Protein AF-A0A2V8HZN6-F1 (afdb_monomer_lite)

Foldseek 3Di:
DDDDDDDDDDDPPDPPPDPDPPDPDDDDDDDDPLDDAADWADWDADPVQRWIWTDGQFWIWIANNVPSYTPDILGGQHCWHDKEDDVVLQWMWIFRQPQQWIFIAGNVPSHTPDIHRDGHQFAEWYAPPLVQWIWTWGLAPPWTWIWTARNNPRDTPDIATDPANGWHYWDDPSPQWIWIQHPVQQWTWIAGNVVRDTPDIGHDDDPPDDDDDDDPDDPPPDDPPDDDDDDDDDDDDDDDDDDDDDD

Sequence (247 aa):
MSRHVFAAVVILAAALAAPAVSQAQSFKVEKFDIKGDGGTDYVTVEPATGRVFVSRGDHMMVVEGATGKVLGDIPNTPGVHGAGIVTKAGHGFTTNGGDMTVTMFDLKTLAVIKRIMVGPGLDGIMYDEPDDKVILTNHSRPIGTLTALDPKTGDIVATVELEDTAPEGAAADGKGHIFVNNEGKNTIQVIDVKTWKATASWPLVEEAGLHPERGRGQRDGCASGLGRQVLGGGDGDDVPGSEDDHG

Radius of gyration: 25.65 Å; chains: 1; bounding box: 86×56×98 Å

pLDDT: mean 82.0, std 24.76, range [26.5, 98.88]

Structure (mmCIF, N/CA/C/O backbone):
data_AF-A0A2V8HZN6-F1
#
_entry.id   AF-A0A2V8HZN6-F1
#
loop_
_atom_site.group_PDB
_atom_site.id
_atom_site.type_symbol
_atom_site.label_atom_id
_atom_site.label_alt_id
_atom_site.label_comp_id
_atom_site.label_asym_id
_atom_site.label_entity_id
_atom_site.label_seq_id
_atom_site.pdbx_PDB_ins_code
_atom_site.Cartn_x
_atom_site.Cartn_y
_atom_site.Cartn_z
_atom_site.occupancy
_atom_site.B_iso_or_equiv
_atom_site.auth_seq_id
_atom_site.auth_comp_id
_atom_site.auth_asym_id
_atom_site.auth_atom_id
_atom_site.pdbx_PDB_model_num
ATOM 1 N N . MET A 1 1 ? -57.606 38.629 -53.857 1.00 47.22 1 MET A N 1
ATOM 2 C CA . MET A 1 1 ? -56.434 39.522 -53.978 1.00 47.22 1 MET A CA 1
ATOM 3 C C . MET A 1 1 ? -56.602 40.693 -53.018 1.00 47.22 1 MET A C 1
ATOM 5 O O . MET A 1 1 ? -57.346 41.600 -53.344 1.00 47.22 1 MET A O 1
ATOM 9 N N . SER A 1 2 ? -55.985 40.656 -51.837 1.00 38.69 2 SER A N 1
ATOM 10 C CA . SER A 1 2 ? -55.352 41.817 -51.190 1.00 38.69 2 SER A CA 1
ATOM 11 C C . SER A 1 2 ? -54.709 41.358 -49.881 1.00 38.69 2 SER A C 1
ATOM 13 O O . SER A 1 2 ? -55.253 40.518 -49.170 1.00 38.69 2 SER A O 1
ATOM 15 N N . ARG A 1 3 ? -53.502 41.860 -49.645 1.00 52.75 3 ARG A N 1
ATOM 16 C CA . ARG A 1 3 ? -52.566 41.527 -48.566 1.00 52.75 3 ARG A CA 1
ATOM 17 C C . ARG A 1 3 ? -53.008 42.187 -47.266 1.00 52.75 3 ARG A C 1
ATOM 19 O O . ARG A 1 3 ? -53.334 43.361 -47.330 1.00 52.75 3 ARG A O 1
ATOM 26 N N . HIS A 1 4 ? -52.799 41.541 -46.119 1.00 41.97 4 HIS A N 1
ATOM 27 C CA . HIS A 1 4 ? -52.305 42.245 -44.932 1.00 41.97 4 HIS A CA 1
ATOM 28 C C . HIS A 1 4 ? -51.298 41.382 -44.168 1.00 41.97 4 HIS A C 1
ATOM 30 O O . HIS A 1 4 ? -51.527 40.217 -43.863 1.00 41.97 4 HIS A O 1
ATOM 36 N N . VAL A 1 5 ? -50.146 42.005 -43.946 1.00 48.88 5 VAL A N 1
ATOM 37 C CA . VAL A 1 5 ? -48.993 41.553 -43.174 1.00 48.88 5 VAL A CA 1
ATOM 38 C C . VAL A 1 5 ? -49.312 41.758 -41.695 1.00 48.88 5 VAL A C 1
ATOM 40 O O . VAL A 1 5 ? -49.733 42.852 -41.332 1.00 48.88 5 VAL A O 1
ATOM 43 N N . PHE A 1 6 ? -49.046 40.766 -40.847 1.00 47.03 6 PHE A N 1
ATOM 44 C CA . PHE A 1 6 ? -48.790 41.001 -39.426 1.00 47.03 6 PHE A CA 1
ATOM 45 C C . PHE A 1 6 ? -47.523 40.250 -39.024 1.00 47.03 6 PHE A C 1
ATOM 47 O O . PHE A 1 6 ? -47.459 39.024 -39.055 1.00 47.03 6 PHE A O 1
ATOM 54 N N . ALA A 1 7 ? -46.494 41.034 -38.715 1.00 47.41 7 ALA A N 1
ATOM 55 C CA . ALA A 1 7 ? -45.241 40.582 -38.148 1.00 47.41 7 ALA A CA 1
ATOM 56 C C . ALA A 1 7 ? -45.471 40.179 -36.685 1.00 47.41 7 ALA A C 1
ATOM 58 O O . ALA A 1 7 ? -45.945 40.988 -35.889 1.00 47.41 7 ALA A O 1
ATOM 59 N N . ALA A 1 8 ? -45.126 38.943 -36.331 1.00 47.56 8 ALA A N 1
ATOM 60 C CA . ALA A 1 8 ? -45.020 38.521 -34.942 1.00 47.56 8 ALA A CA 1
ATOM 61 C C . ALA A 1 8 ? -43.576 38.754 -34.481 1.00 47.56 8 ALA A C 1
ATOM 63 O O . ALA A 1 8 ? -42.650 38.073 -34.920 1.00 47.56 8 ALA A O 1
ATOM 64 N N . VAL A 1 9 ? -43.383 39.759 -33.630 1.00 47.53 9 VAL A N 1
ATOM 65 C CA . VAL A 1 9 ? -42.120 40.012 -32.933 1.00 47.53 9 VAL A CA 1
ATOM 66 C C . VAL A 1 9 ? -41.977 38.948 -31.845 1.00 47.53 9 VAL A C 1
ATOM 68 O O . VAL A 1 9 ? -42.732 38.943 -30.876 1.00 47.53 9 VAL A O 1
ATOM 71 N N . VAL A 1 10 ? -41.023 38.034 -32.008 1.00 51.38 10 VAL A N 1
ATOM 72 C CA . VAL A 1 10 ? -40.614 37.104 -30.950 1.00 51.38 10 VAL A CA 1
ATOM 73 C C . VAL A 1 10 ? -39.661 37.857 -30.025 1.00 51.38 10 VAL A C 1
ATOM 75 O O . VAL A 1 10 ? -38.514 38.115 -30.384 1.00 51.38 10 VAL A O 1
ATOM 78 N N . ILE A 1 11 ? -40.136 38.245 -28.840 1.00 51.62 11 ILE A N 1
ATOM 79 C CA . ILE A 1 11 ? -39.273 38.761 -27.772 1.00 51.62 11 ILE A CA 1
ATOM 80 C C . ILE A 1 11 ? -38.598 37.553 -27.119 1.00 51.62 11 ILE A C 1
ATOM 82 O O . ILE A 1 11 ? -39.211 36.832 -26.334 1.00 51.62 11 ILE A O 1
ATOM 86 N N . LEU A 1 12 ? -37.336 37.312 -27.471 1.00 50.38 12 LEU A N 1
ATOM 87 C CA . LEU A 1 12 ? -36.492 36.331 -26.799 1.00 50.38 12 LEU A CA 1
ATOM 88 C C . LEU A 1 12 ? -36.013 36.937 -25.472 1.00 50.38 12 LEU A C 1
ATOM 90 O O . LEU A 1 12 ? -35.091 37.751 -25.448 1.00 50.38 12 LEU A O 1
ATOM 94 N N . ALA A 1 13 ? -36.657 36.569 -24.365 1.00 54.06 13 ALA A N 1
ATOM 95 C CA . ALA A 1 13 ? -36.160 36.891 -23.033 1.00 54.06 13 ALA A CA 1
ATOM 96 C C . ALA A 1 13 ? -34.907 36.045 -22.753 1.00 54.06 13 ALA A C 1
ATOM 98 O O . ALA A 1 13 ? -35.001 34.864 -22.421 1.00 54.06 13 ALA A O 1
ATOM 99 N N . ALA A 1 14 ? -33.725 36.639 -22.914 1.00 58.34 14 ALA A N 1
ATOM 100 C CA . ALA A 1 14 ? -32.480 36.046 -22.448 1.00 58.34 14 ALA A CA 1
ATOM 101 C C . ALA A 1 14 ? -32.469 36.084 -20.911 1.00 58.34 14 ALA A C 1
ATOM 103 O O . ALA A 1 14 ? -32.193 37.119 -20.305 1.00 58.34 14 ALA A O 1
ATOM 104 N N . ALA A 1 15 ? -32.803 34.962 -20.273 1.00 58.78 15 ALA A N 1
ATOM 105 C CA . ALA A 1 15 ? -32.574 34.785 -18.848 1.00 58.78 15 ALA A CA 1
ATOM 106 C C . ALA A 1 15 ? -31.056 34.726 -18.610 1.00 58.78 15 ALA A C 1
ATOM 108 O O . ALA A 1 15 ? -30.414 33.704 -18.846 1.00 58.78 15 ALA A O 1
ATOM 109 N N . LEU A 1 16 ? -30.478 35.847 -18.177 1.00 57.69 16 LEU A N 1
ATOM 110 C CA . LEU A 1 16 ? -29.136 35.901 -17.607 1.00 57.69 16 LEU A CA 1
ATOM 111 C C . LEU A 1 16 ? -29.147 35.080 -16.313 1.00 57.69 16 LEU A C 1
ATOM 113 O O . LEU A 1 16 ? -29.504 35.582 -15.249 1.00 57.69 16 LEU A O 1
ATOM 117 N N . ALA A 1 17 ? -28.787 33.801 -16.403 1.00 60.78 17 ALA A N 1
ATOM 118 C CA . ALA A 1 17 ? -28.416 33.030 -15.229 1.00 60.78 17 ALA A CA 1
ATOM 119 C C . ALA A 1 17 ? -27.120 33.640 -14.680 1.00 60.78 17 ALA A C 1
ATOM 121 O O . ALA A 1 17 ? -26.042 33.435 -15.237 1.00 60.78 17 ALA A O 1
ATOM 122 N N . ALA A 1 18 ? -27.229 34.454 -13.628 1.00 62.50 18 ALA A N 1
ATOM 123 C CA . ALA A 1 18 ? -26.058 34.898 -12.889 1.00 62.50 18 ALA A CA 1
ATOM 124 C C . ALA A 1 18 ? -25.319 33.651 -12.368 1.00 62.50 18 ALA A C 1
ATOM 126 O O . ALA A 1 18 ? -25.982 32.735 -11.868 1.00 62.50 18 ALA A O 1
ATOM 127 N N . PRO A 1 19 ? -23.982 33.574 -12.487 1.00 59.59 19 PRO A N 1
ATOM 128 C CA . PRO A 1 19 ? -23.241 32.452 -11.937 1.00 59.59 19 PRO A CA 1
ATOM 129 C C . PRO A 1 19 ? -23.512 32.393 -10.434 1.00 59.59 19 PRO A C 1
ATOM 131 O O . PRO A 1 19 ? -23.267 33.359 -9.709 1.00 59.59 19 PRO A O 1
ATOM 134 N N . ALA A 1 20 ? -24.061 31.270 -9.969 1.00 61.84 20 ALA A N 1
ATOM 135 C CA . ALA A 1 20 ? -24.168 31.004 -8.548 1.00 61.84 20 ALA A CA 1
ATOM 136 C C . ALA A 1 20 ? -22.742 30.958 -7.994 1.00 61.84 20 ALA A C 1
ATOM 138 O O . ALA A 1 20 ? -21.975 30.044 -8.299 1.00 61.84 20 ALA A O 1
ATOM 139 N N . VAL A 1 21 ? -22.365 31.980 -7.228 1.00 62.38 21 VAL A N 1
ATOM 140 C CA . VAL A 1 21 ? -21.109 31.980 -6.483 1.00 62.38 21 VAL A CA 1
ATOM 141 C C . VAL A 1 21 ? -21.220 30.842 -5.476 1.00 62.38 21 VAL A C 1
ATOM 143 O O . VAL A 1 21 ? -21.964 30.942 -4.500 1.00 62.38 21 VAL A O 1
ATOM 146 N N . SER A 1 22 ? -20.533 29.732 -5.748 1.00 64.44 22 SER A N 1
ATOM 147 C CA . SER A 1 22 ? -20.416 28.640 -4.789 1.00 64.44 22 SER A CA 1
ATOM 148 C C . SER A 1 22 ? -19.764 29.207 -3.532 1.00 64.44 22 SER A C 1
ATOM 150 O O . SER A 1 22 ? -18.624 29.667 -3.574 1.00 64.44 22 SER A O 1
ATOM 152 N N . GLN A 1 23 ? -20.498 29.214 -2.422 1.00 67.94 23 GLN A N 1
ATOM 153 C CA . GLN A 1 23 ? -19.933 29.523 -1.112 1.00 67.94 23 GLN A CA 1
ATOM 154 C C . GLN A 1 23 ? -18.810 28.517 -0.824 1.00 67.94 23 GLN A C 1
ATOM 156 O O . GLN A 1 23 ? -18.939 27.331 -1.143 1.00 67.94 23 GLN A O 1
ATOM 161 N N . ALA A 1 24 ? -17.705 28.988 -0.244 1.00 72.94 24 ALA A N 1
ATOM 162 C CA . ALA A 1 24 ? -16.650 28.100 0.225 1.00 72.94 24 ALA A CA 1
ATOM 163 C C . ALA A 1 24 ? -17.241 27.118 1.248 1.00 72.94 24 ALA A C 1
ATOM 165 O O . ALA A 1 24 ? -17.979 27.529 2.145 1.00 72.94 24 ALA A O 1
ATOM 166 N N . GLN A 1 25 ? -16.936 25.825 1.113 1.00 77.88 25 GLN A N 1
ATOM 167 C CA . GLN A 1 25 ? -17.301 24.853 2.141 1.00 77.88 25 GLN A CA 1
ATOM 168 C C . GLN A 1 25 ? -16.595 25.241 3.444 1.00 77.88 25 GLN A C 1
ATOM 170 O O . GLN A 1 25 ? -15.369 25.327 3.488 1.00 77.88 25 GLN A O 1
ATOM 175 N N . SER A 1 26 ? -17.366 25.495 4.500 1.00 82.31 26 SER A N 1
ATOM 176 C CA . SER A 1 26 ? -16.820 25.626 5.844 1.00 82.31 26 SER A CA 1
ATOM 177 C C . SER A 1 26 ? -16.575 24.228 6.412 1.00 82.31 26 SER A C 1
ATOM 179 O O . SER A 1 26 ? -17.458 23.372 6.402 1.00 82.31 26 SER A O 1
ATOM 181 N N . PHE A 1 27 ? -15.360 23.985 6.900 1.00 84.00 27 PHE A N 1
ATOM 182 C CA . PHE A 1 27 ? -15.002 22.740 7.575 1.00 84.00 27 PHE A CA 1
ATOM 183 C C . PHE A 1 27 ? -14.834 23.009 9.068 1.00 84.00 27 PHE A C 1
ATOM 185 O O . PHE A 1 27 ? -14.220 24.002 9.462 1.00 84.00 27 PHE A O 1
ATOM 192 N N . LYS A 1 28 ? -15.373 22.118 9.904 1.00 86.06 28 LYS A N 1
ATOM 193 C CA . LYS A 1 28 ? -15.065 22.090 11.334 1.00 86.06 28 LYS A CA 1
ATOM 194 C C . LYS A 1 28 ? -13.835 21.209 11.526 1.00 86.06 28 LYS A C 1
ATOM 196 O O . LYS A 1 28 ? -13.824 20.075 11.057 1.00 86.06 28 LYS A O 1
ATOM 201 N N . VAL A 1 29 ? -12.818 21.737 12.199 1.00 89.31 29 VAL A N 1
ATOM 202 C CA . VAL A 1 29 ? -11.621 20.979 12.572 1.00 89.31 29 VAL A CA 1
ATOM 203 C C . VAL A 1 29 ? -11.738 20.599 14.039 1.00 89.31 29 VAL A C 1
ATOM 205 O O . VAL A 1 29 ? -11.966 21.462 14.888 1.00 89.31 29 VAL A O 1
ATOM 208 N N . GLU A 1 30 ? -11.576 19.315 14.328 1.00 90.69 30 GLU A N 1
ATOM 209 C CA . GLU A 1 30 ? -11.477 18.784 15.685 1.00 90.69 30 GLU A CA 1
ATOM 210 C C . GLU A 1 30 ? -10.101 18.144 15.871 1.00 90.69 30 GLU A C 1
ATOM 212 O O . GLU A 1 30 ? -9.479 17.692 14.910 1.00 90.69 30 GLU A O 1
ATOM 217 N N . LYS A 1 31 ? -9.600 18.165 17.108 1.00 92.94 31 LYS A N 1
ATOM 218 C CA . LYS A 1 31 ? -8.323 17.558 17.483 1.00 92.94 31 LYS A CA 1
ATOM 219 C C . LYS A 1 31 ? -8.588 16.520 18.556 1.00 92.94 31 LYS A C 1
ATOM 221 O O . LYS A 1 31 ? -9.249 16.824 19.548 1.00 92.94 31 LYS A O 1
ATOM 226 N N . PHE A 1 32 ? -8.032 15.334 18.362 1.00 92.44 32 PHE A N 1
ATOM 227 C CA . PHE A 1 32 ? -8.131 14.236 19.309 1.00 92.44 32 PHE A CA 1
ATOM 228 C C . PHE A 1 32 ? -6.734 13.815 19.740 1.00 92.44 32 PHE A C 1
ATOM 230 O O . PHE A 1 32 ? -5.831 13.702 18.916 1.00 92.44 32 PHE A O 1
ATOM 237 N N . ASP A 1 33 ? -6.579 13.569 21.034 1.00 92.69 33 ASP A N 1
ATOM 238 C CA . ASP A 1 33 ? -5.418 12.877 21.572 1.00 92.69 33 ASP A CA 1
ATOM 239 C C . ASP A 1 33 ? -5.784 11.395 21.687 1.00 92.69 33 ASP A C 1
ATOM 241 O O . ASP A 1 33 ? -6.444 10.977 22.640 1.00 92.69 33 ASP A O 1
ATOM 245 N N . ILE A 1 34 ? -5.431 10.626 20.654 1.00 91.88 34 ILE A N 1
ATOM 246 C CA . ILE A 1 34 ? -5.816 9.214 20.513 1.00 91.88 34 ILE A CA 1
ATOM 247 C C . ILE A 1 34 ? -5.036 8.278 21.451 1.00 91.88 34 ILE A C 1
ATOM 249 O O . ILE A 1 34 ? -5.414 7.115 21.582 1.00 91.88 34 ILE A O 1
ATOM 253 N N . LYS A 1 35 ? -4.001 8.787 22.148 1.00 92.56 35 LYS A N 1
ATOM 254 C CA . LYS A 1 35 ? -3.113 8.023 23.049 1.00 92.56 35 LYS A CA 1
ATOM 255 C C . LYS A 1 35 ? -2.476 6.802 22.362 1.00 92.56 35 LYS A C 1
ATOM 257 O O . LYS A 1 35 ? -2.492 6.697 21.140 1.00 92.56 35 LYS A O 1
ATOM 262 N N . GLY A 1 36 ? -1.860 5.913 23.140 1.00 88.75 36 GLY A N 1
ATOM 263 C CA . GLY A 1 36 ? -1.183 4.697 22.671 1.00 88.75 36 GLY A CA 1
ATOM 264 C C . GLY A 1 36 ? 0.326 4.862 22.510 1.00 88.75 36 GLY A C 1
ATOM 265 O O . GLY A 1 36 ? 0.828 5.988 22.507 1.00 88.75 36 GLY A O 1
ATOM 266 N N . ASP A 1 37 ? 1.016 3.735 22.348 1.00 90.06 37 ASP A N 1
ATOM 267 C CA . ASP A 1 37 ? 2.473 3.649 22.218 1.00 90.06 37 ASP A CA 1
ATOM 268 C C . ASP A 1 37 ? 2.917 3.560 20.747 1.00 90.06 37 ASP A C 1
ATOM 270 O O . ASP A 1 37 ? 2.117 3.289 19.851 1.00 90.06 37 ASP A O 1
ATOM 274 N N . GLY A 1 38 ? 4.202 3.809 20.487 1.00 90.31 38 GLY A N 1
ATOM 275 C CA . GLY A 1 38 ? 4.793 3.738 19.146 1.00 90.31 38 GLY A CA 1
ATOM 276 C C . GLY A 1 38 ? 4.586 5.002 18.304 1.00 90.31 38 GLY A C 1
ATOM 277 O O . GLY A 1 38 ? 3.589 5.713 18.462 1.00 90.31 38 GLY A O 1
ATOM 278 N N . GLY A 1 39 ? 5.555 5.275 17.425 1.00 92.00 39 GLY A N 1
ATOM 279 C CA . GLY A 1 39 ? 5.524 6.393 16.478 1.00 92.00 39 GLY A CA 1
ATOM 280 C C . GLY A 1 39 ? 4.543 6.166 15.329 1.00 92.00 39 GLY A C 1
ATOM 281 O O . GLY A 1 39 ? 4.152 5.031 15.056 1.00 92.00 39 GLY A O 1
ATOM 282 N N . THR A 1 40 ? 4.152 7.255 14.673 1.00 93.31 40 THR A N 1
ATOM 283 C CA . THR A 1 40 ? 3.208 7.255 13.551 1.00 93.31 40 THR A CA 1
ATOM 284 C C . THR A 1 40 ? 3.911 7.526 12.235 1.00 93.31 40 THR A C 1
ATOM 286 O O . THR A 1 40 ? 4.812 8.359 12.199 1.00 93.31 40 THR A O 1
ATOM 289 N N . ASP A 1 41 ? 3.427 6.897 11.169 1.00 94.56 41 ASP A N 1
ATOM 290 C CA . ASP A 1 41 ? 3.818 7.209 9.797 1.00 94.56 41 ASP A CA 1
ATOM 291 C C . ASP A 1 41 ? 2.570 7.558 8.965 1.00 94.56 41 ASP A C 1
ATOM 293 O O . ASP A 1 41 ? 2.068 8.683 9.047 1.00 94.56 41 ASP A O 1
ATOM 297 N N . TYR A 1 42 ? 1.974 6.603 8.239 1.00 94.56 42 TYR A N 1
ATOM 298 C CA . TYR A 1 42 ? 0.783 6.886 7.437 1.00 94.56 42 TYR A CA 1
ATOM 299 C C . TYR A 1 42 ? -0.518 6.808 8.243 1.00 94.56 42 TYR A C 1
ATOM 301 O O . TYR A 1 42 ? -0.694 6.023 9.180 1.00 94.56 42 TYR A O 1
ATOM 309 N N . VAL A 1 43 ? -1.502 7.576 7.766 1.00 95.69 43 VAL A N 1
ATOM 310 C CA . VAL A 1 43 ? -2.903 7.492 8.185 1.00 95.69 43 VAL A CA 1
ATOM 311 C C . VAL A 1 43 ? -3.803 7.221 6.986 1.00 95.69 43 VAL A C 1
ATOM 313 O O . VAL A 1 43 ? -3.699 7.864 5.941 1.00 95.69 43 VAL A O 1
ATOM 316 N N . THR A 1 44 ? -4.720 6.269 7.129 1.00 96.81 44 THR A N 1
ATOM 317 C CA . THR A 1 44 ? -5.660 5.893 6.065 1.00 96.81 44 THR A CA 1
ATOM 318 C C . THR A 1 44 ? -7.087 5.920 6.578 1.00 96.81 44 THR A C 1
ATOM 320 O O . THR A 1 44 ? -7.401 5.334 7.608 1.00 96.81 44 THR A O 1
ATOM 323 N N . VAL A 1 45 ? -7.980 6.586 5.850 1.00 96.38 45 VAL A N 1
ATOM 324 C CA . VAL A 1 45 ? -9.409 6.620 6.176 1.00 96.38 45 VAL A CA 1
ATOM 325 C C . VAL A 1 45 ? -10.125 5.542 5.373 1.00 96.38 45 VAL A C 1
ATOM 327 O O . VAL A 1 45 ? -9.979 5.492 4.157 1.00 96.38 45 VAL A O 1
ATOM 330 N N . GLU A 1 46 ? -10.942 4.717 6.026 1.00 95.38 46 GLU A N 1
ATOM 331 C CA . GLU A 1 46 ? -11.920 3.859 5.357 1.00 95.38 46 GLU A CA 1
ATOM 332 C C . GLU A 1 46 ? -13.174 4.689 5.038 1.00 95.38 46 GLU A C 1
ATOM 334 O O . GLU A 1 46 ? -13.952 5.001 5.950 1.00 95.38 46 GLU A O 1
ATOM 339 N N . PRO A 1 47 ? -13.437 5.030 3.762 1.00 87.31 47 PRO A N 1
ATOM 340 C CA . PRO A 1 47 ? -14.514 5.960 3.424 1.00 87.31 47 PRO A CA 1
ATOM 341 C C . PRO A 1 47 ? -15.905 5.441 3.804 1.00 87.31 47 PRO A C 1
ATOM 343 O O . PRO A 1 47 ? -16.797 6.228 4.108 1.00 87.31 47 PRO A O 1
ATOM 346 N N . ALA A 1 48 ? -16.090 4.117 3.806 1.00 88.62 48 ALA A N 1
ATOM 347 C CA . ALA A 1 48 ? -17.377 3.480 4.071 1.00 88.62 48 ALA A CA 1
ATOM 348 C C . ALA A 1 48 ? -17.852 3.621 5.527 1.00 88.62 48 ALA A C 1
ATOM 350 O O . ALA A 1 48 ? -19.055 3.582 5.779 1.00 88.62 48 ALA A O 1
ATOM 351 N N . THR A 1 49 ? -16.932 3.764 6.484 1.00 93.81 49 THR A N 1
ATOM 352 C CA . THR A 1 49 ? -17.253 3.764 7.923 1.00 93.81 49 THR A CA 1
ATOM 353 C C . THR A 1 49 ? -16.743 5.004 8.653 1.00 93.81 49 THR A C 1
ATOM 355 O O . THR A 1 49 ? -17.190 5.279 9.764 1.00 93.81 49 THR A O 1
ATOM 358 N N . GLY A 1 50 ? -15.800 5.746 8.062 1.00 95.06 50 GLY A N 1
ATOM 359 C CA . GLY A 1 50 ? -15.091 6.828 8.741 1.00 95.06 50 GLY A CA 1
ATOM 360 C C . GLY A 1 50 ? -14.078 6.340 9.780 1.00 95.06 50 GLY A C 1
ATOM 361 O O . GLY A 1 50 ? -13.582 7.150 10.565 1.00 95.06 50 GLY A O 1
ATOM 362 N N . ARG A 1 51 ? -13.761 5.037 9.815 1.00 97.56 51 ARG A N 1
ATOM 363 C CA . ARG A 1 51 ? -12.631 4.529 10.600 1.00 97.56 51 ARG A CA 1
ATOM 364 C C . ARG A 1 51 ? -11.318 5.033 10.014 1.00 97.56 51 ARG A C 1
ATOM 366 O O . ARG A 1 51 ? -11.168 5.128 8.798 1.00 97.56 51 ARG A O 1
ATOM 373 N N . VAL A 1 52 ? -10.374 5.335 10.889 1.00 97.94 52 VAL A N 1
ATOM 374 C CA . VAL A 1 52 ? -9.031 5.800 10.557 1.00 97.94 52 VAL A CA 1
ATOM 375 C C . VAL A 1 52 ? -8.038 4.767 11.063 1.00 97.94 52 VAL A C 1
ATOM 377 O O . VAL A 1 52 ? -8.064 4.402 12.234 1.00 97.94 52 VAL A O 1
ATOM 380 N N . PHE A 1 53 ? -7.192 4.287 10.167 1.00 98.25 53 PHE A N 1
ATOM 381 C CA . PHE A 1 53 ? -6.100 3.365 10.427 1.00 98.25 53 PHE A CA 1
ATOM 382 C C . PHE A 1 53 ? -4.828 4.195 10.585 1.00 98.25 53 PHE A C 1
ATOM 384 O O . PHE A 1 53 ? -4.493 4.972 9.690 1.00 98.25 53 PHE A O 1
ATOM 391 N N . VAL A 1 54 ? -4.174 4.074 11.734 1.00 98.25 54 VAL A N 1
ATOM 392 C CA . VAL A 1 54 ? -2.996 4.847 12.133 1.00 98.25 54 VAL A CA 1
ATOM 393 C C . VAL A 1 54 ? -1.873 3.861 12.425 1.00 98.25 54 VAL A C 1
ATOM 395 O O . VAL A 1 54 ? -2.016 3.021 13.315 1.00 98.25 54 VAL A O 1
ATOM 398 N N . SER A 1 55 ? -0.770 3.931 11.681 1.00 97.62 55 SER A N 1
ATOM 399 C CA . SER A 1 55 ? 0.394 3.089 11.965 1.00 97.62 55 SER A CA 1
ATOM 400 C C . SER A 1 55 ? 1.014 3.464 13.304 1.00 97.62 55 SER A C 1
ATOM 402 O O . SER A 1 55 ? 1.085 4.641 13.647 1.00 97.62 55 SER A O 1
ATOM 404 N N . ARG A 1 56 ? 1.426 2.455 14.077 1.00 97.31 56 ARG A N 1
ATOM 405 C CA . ARG A 1 56 ? 1.984 2.602 15.424 1.00 97.31 56 ARG A CA 1
ATOM 406 C C . ARG A 1 56 ? 3.169 1.669 15.620 1.00 97.31 56 ARG A C 1
ATOM 408 O O . ARG A 1 56 ? 3.057 0.745 16.406 1.00 97.31 56 ARG A O 1
ATOM 415 N N . GLY A 1 57 ? 4.284 1.869 14.917 1.00 95.50 57 GLY A N 1
ATOM 416 C CA . GLY A 1 57 ? 5.561 1.150 15.108 1.00 95.50 57 GLY A CA 1
ATOM 417 C C . GLY A 1 57 ? 5.544 -0.389 14.978 1.00 95.50 57 GLY A C 1
ATOM 418 O O . GLY A 1 57 ? 6.267 -0.938 14.157 1.00 95.50 57 GLY A O 1
ATOM 419 N N . ASP A 1 58 ? 4.758 -1.099 15.784 1.00 96.62 58 ASP A N 1
ATOM 420 C CA . ASP A 1 58 ? 4.581 -2.548 15.859 1.00 96.62 58 ASP A CA 1
ATOM 421 C C . ASP A 1 58 ? 3.122 -3.037 15.701 1.00 96.62 58 ASP A C 1
ATOM 423 O O . ASP A 1 58 ? 2.884 -4.249 15.636 1.00 96.62 58 ASP A O 1
ATOM 427 N N . HIS A 1 59 ? 2.148 -2.130 15.607 1.00 98.06 59 HIS A N 1
ATOM 428 C CA . HIS A 1 59 ? 0.731 -2.437 15.383 1.00 98.06 59 HIS A CA 1
ATOM 429 C C . HIS A 1 59 ? 0.047 -1.358 14.527 1.00 98.06 59 HIS A C 1
ATOM 431 O O . HIS A 1 59 ? 0.535 -0.237 14.396 1.00 98.06 59 HIS A O 1
ATOM 437 N N . MET A 1 60 ? -1.104 -1.678 13.934 1.00 98.44 60 MET A N 1
ATOM 438 C CA . MET A 1 60 ? -1.957 -0.705 13.244 1.00 98.44 60 MET A CA 1
ATOM 439 C C . MET A 1 60 ? -3.187 -0.416 14.102 1.00 98.44 60 MET A C 1
ATOM 441 O O . MET A 1 60 ? -4.038 -1.287 14.282 1.00 98.44 60 MET A O 1
ATOM 445 N N . MET A 1 61 ? -3.290 0.807 14.609 1.00 98.44 61 MET A N 1
ATOM 446 C CA . MET A 1 61 ? -4.399 1.252 15.448 1.00 98.44 61 MET A CA 1
ATOM 447 C C . MET A 1 61 ? -5.588 1.678 14.591 1.00 98.44 61 MET A C 1
ATOM 449 O O . MET A 1 61 ? -5.432 2.337 13.565 1.00 98.44 61 MET A O 1
ATOM 453 N N . VAL A 1 62 ? -6.798 1.346 15.033 1.00 98.31 62 VAL A N 1
ATOM 454 C CA . VAL A 1 62 ? -8.049 1.728 14.372 1.00 98.31 62 VAL A CA 1
ATOM 455 C C . VAL A 1 62 ? -8.836 2.667 15.270 1.00 98.31 62 VAL A C 1
ATOM 457 O O . VAL A 1 62 ? -9.164 2.339 16.409 1.00 98.31 62 VAL A O 1
ATOM 460 N N . VAL A 1 63 ? -9.188 3.831 14.740 1.00 98.12 63 VAL A N 1
ATOM 461 C CA . VAL A 1 63 ? -9.859 4.918 15.455 1.00 98.12 63 VAL A CA 1
ATOM 462 C C . VAL A 1 63 ? -11.162 5.275 14.745 1.00 98.12 63 VAL A C 1
ATOM 464 O O . VAL A 1 63 ? -11.246 5.263 13.520 1.00 98.12 63 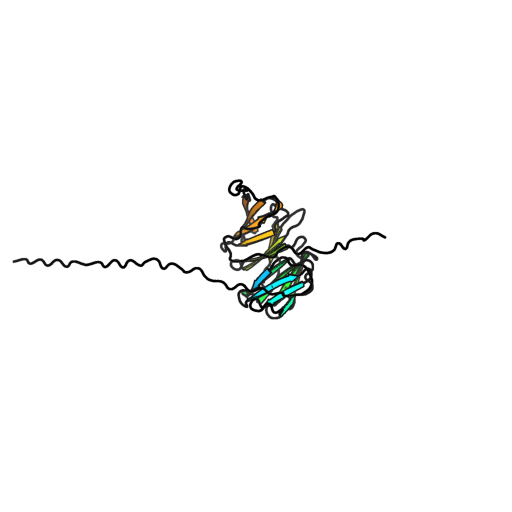VAL A O 1
ATOM 467 N N . GLU A 1 64 ? -12.204 5.614 15.492 1.00 97.06 64 GLU A N 1
ATOM 468 C CA . GLU A 1 64 ? -13.403 6.237 14.938 1.00 97.06 64 GLU A CA 1
ATOM 469 C C . GLU A 1 64 ? -13.108 7.704 14.600 1.00 97.06 64 GLU A C 1
ATOM 471 O O . GLU A 1 64 ? -12.928 8.528 15.497 1.00 97.06 64 GLU A O 1
ATOM 476 N N . GLY A 1 65 ? -13.075 8.057 13.312 1.00 94.94 65 GLY A N 1
ATOM 477 C CA . GLY A 1 65 ? -12.643 9.387 12.873 1.00 94.94 65 GLY A CA 1
ATOM 478 C C . GLY A 1 65 ? -13.516 10.538 13.375 1.00 94.94 65 GLY A C 1
ATOM 479 O O . GLY A 1 65 ? -13.028 11.652 13.536 1.00 94.94 65 GLY A O 1
ATOM 480 N N . ALA A 1 66 ? -14.795 10.278 13.662 1.00 93.62 66 ALA A N 1
ATOM 481 C CA . ALA A 1 66 ? -15.723 11.298 14.146 1.00 93.62 66 ALA A CA 1
ATOM 482 C C . ALA A 1 66 ? -15.520 11.672 15.624 1.00 93.62 66 ALA A C 1
ATOM 484 O O . ALA A 1 66 ? -15.937 12.752 16.030 1.00 93.62 66 ALA A O 1
ATOM 485 N N . THR A 1 67 ? -14.933 10.784 16.432 1.00 94.94 67 THR A N 1
ATOM 486 C CA . THR A 1 67 ? -14.856 10.955 17.895 1.00 94.94 67 THR A CA 1
ATOM 487 C C . THR A 1 67 ? -13.442 10.828 18.451 1.00 94.94 67 THR A C 1
ATOM 489 O O . THR A 1 67 ? -13.221 11.129 19.623 1.00 94.94 67 THR A O 1
ATOM 492 N N . GLY A 1 68 ? -12.492 10.334 17.653 1.00 95.19 68 GLY A N 1
ATOM 493 C CA . GLY A 1 68 ? -11.150 9.989 18.114 1.00 95.19 68 GLY A CA 1
ATOM 494 C C . GLY A 1 68 ? -11.107 8.750 19.011 1.00 95.19 68 GLY A C 1
ATOM 495 O O . GLY A 1 68 ? -10.060 8.443 19.576 1.00 95.19 68 GLY A O 1
ATOM 496 N N . LYS A 1 69 ? -12.222 8.024 19.174 1.00 96.44 69 LYS A N 1
ATOM 497 C CA . LYS A 1 69 ? -12.273 6.829 20.017 1.00 96.44 69 LYS A CA 1
ATOM 498 C C . LYS A 1 69 ? -11.508 5.680 19.364 1.00 96.44 69 LYS A C 1
ATOM 500 O O . LYS A 1 69 ? -11.857 5.247 18.269 1.00 96.44 69 LYS A O 1
ATOM 505 N N . VAL A 1 70 ? -10.541 5.117 20.084 1.00 97.31 70 VAL A N 1
ATOM 506 C CA . VAL A 1 70 ? -9.861 3.879 19.680 1.00 97.31 70 VAL A CA 1
ATOM 507 C C . VAL A 1 70 ? -10.867 2.719 19.658 1.00 97.31 70 VAL A C 1
ATOM 509 O O . VAL A 1 70 ? -11.658 2.516 20.589 1.00 97.31 70 VAL A O 1
ATOM 512 N N . LEU A 1 71 ? -10.883 1.991 18.545 1.00 97.25 71 LEU A N 1
ATOM 513 C CA . LEU A 1 71 ? -11.771 0.862 18.273 1.00 97.25 71 LEU A CA 1
ATOM 514 C C . LEU A 1 71 ? -11.068 -0.486 18.448 1.00 97.25 71 LEU A C 1
ATOM 516 O O . LEU A 1 71 ? -11.741 -1.474 18.735 1.00 97.25 71 LEU A O 1
ATOM 520 N N . GLY A 1 72 ? -9.747 -0.517 18.296 1.00 96.88 72 GLY A N 1
ATOM 521 C CA . GLY A 1 72 ? -8.912 -1.702 18.447 1.00 96.88 72 GLY A CA 1
ATOM 522 C C . GLY A 1 72 ? -7.676 -1.611 17.563 1.00 96.88 72 GLY A C 1
ATOM 523 O O . GLY A 1 72 ? -7.407 -0.559 16.985 1.00 96.88 72 GLY A O 1
ATOM 524 N N . ASP A 1 73 ? -6.977 -2.732 17.424 1.00 97.56 73 ASP A N 1
ATOM 525 C CA . ASP A 1 73 ? -5.673 -2.798 16.770 1.00 97.56 73 ASP A CA 1
ATOM 526 C C . ASP A 1 73 ? -5.566 -4.039 15.881 1.00 97.56 73 ASP A C 1
ATOM 528 O O . ASP A 1 73 ? -6.171 -5.079 16.158 1.00 97.56 73 ASP A O 1
ATOM 532 N N . ILE A 1 74 ? -4.744 -3.940 14.838 1.00 98.56 74 ILE A N 1
ATOM 533 C CA . ILE A 1 74 ? -4.199 -5.084 14.113 1.00 98.56 74 ILE A CA 1
ATOM 534 C C . ILE A 1 74 ? -2.791 -5.315 14.680 1.00 98.56 74 ILE A C 1
ATOM 536 O O . ILE A 1 74 ? -1.895 -4.508 14.422 1.00 98.56 74 ILE A O 1
ATOM 540 N N . PRO A 1 75 ? -2.580 -6.375 15.479 1.00 97.50 75 PRO A N 1
ATOM 541 C CA . PRO A 1 75 ? -1.321 -6.587 16.183 1.00 97.50 75 PRO A CA 1
ATOM 542 C C . PRO A 1 75 ? -0.252 -7.228 15.291 1.00 97.50 75 PRO A C 1
ATOM 544 O O . PRO A 1 75 ? -0.547 -7.816 14.247 1.00 97.50 75 PRO A O 1
ATOM 547 N N . ASN A 1 76 ? 0.988 -7.235 15.789 1.00 97.12 76 ASN A N 1
ATOM 548 C CA . ASN A 1 76 ? 2.137 -7.908 15.178 1.00 97.12 76 ASN A CA 1
ATOM 549 C C . ASN A 1 76 ? 2.452 -7.391 13.766 1.00 97.12 76 ASN A C 1
ATOM 551 O O . ASN A 1 76 ? 2.698 -8.172 12.850 1.00 97.12 76 ASN A O 1
ATOM 555 N N . THR A 1 77 ? 2.449 -6.083 13.561 1.00 98.12 77 THR A N 1
ATOM 556 C CA . THR A 1 77 ? 2.854 -5.434 12.308 1.00 98.12 77 THR A CA 1
ATOM 557 C C . THR A 1 77 ? 4.150 -4.648 12.553 1.00 98.12 77 THR A C 1
ATOM 559 O O . THR A 1 77 ? 4.112 -3.424 12.648 1.00 98.12 77 THR A O 1
ATOM 562 N N . PRO A 1 78 ? 5.299 -5.329 12.748 1.00 97.81 78 PRO A N 1
ATOM 563 C CA . PRO A 1 78 ? 6.562 -4.673 13.082 1.00 97.81 78 PRO A CA 1
ATOM 564 C C . 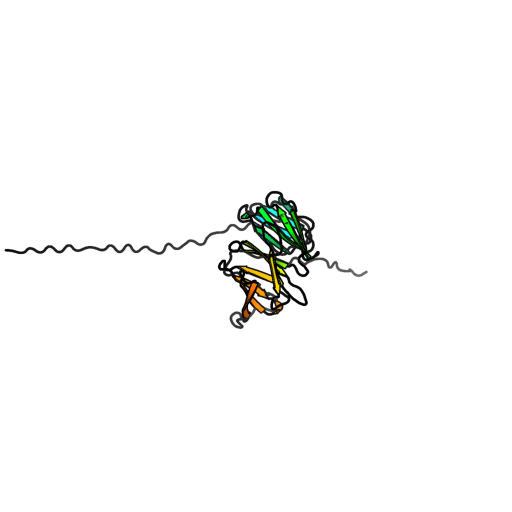PRO A 1 78 ? 7.035 -3.768 11.942 1.00 97.81 78 PRO A C 1
ATOM 566 O O . PRO A 1 78 ? 7.091 -4.193 10.788 1.00 97.81 78 PRO A O 1
ATOM 569 N N . GLY A 1 79 ? 7.409 -2.534 12.270 1.00 97.25 79 GLY A N 1
ATOM 570 C CA . GLY A 1 79 ? 7.774 -1.504 11.298 1.00 97.25 79 GLY A CA 1
ATOM 571 C C . GLY A 1 79 ? 6.624 -1.181 10.351 1.00 97.25 79 GLY A C 1
ATOM 572 O O . GLY A 1 79 ? 6.829 -1.175 9.141 1.00 97.25 79 GLY A O 1
ATOM 573 N N . VAL A 1 80 ? 5.401 -1.043 10.870 1.00 98.31 80 VAL A N 1
ATOM 574 C CA . VAL A 1 80 ? 4.252 -0.753 10.012 1.00 98.31 80 VAL A CA 1
ATOM 575 C C . VAL A 1 80 ? 4.275 0.683 9.508 1.00 98.31 80 VAL A C 1
ATOM 577 O O . VAL A 1 80 ? 4.370 1.608 10.309 1.00 98.31 80 VAL A O 1
ATOM 580 N N . HIS A 1 81 ? 4.128 0.854 8.195 1.00 97.56 81 HIS A N 1
ATOM 581 C CA . HIS A 1 81 ? 4.095 2.172 7.558 1.00 97.56 81 HIS A CA 1
ATOM 582 C C . HIS A 1 81 ? 2.657 2.619 7.292 1.00 97.56 81 HIS A C 1
ATOM 584 O O . HIS A 1 81 ? 2.208 3.616 7.860 1.00 97.56 81 HIS A O 1
ATOM 590 N N . GLY A 1 82 ? 1.887 1.840 6.520 1.00 96.81 82 GLY A N 1
ATOM 591 C CA . GLY A 1 82 ? 0.524 2.210 6.129 1.00 96.81 82 GLY A CA 1
ATOM 592 C C . GLY A 1 82 ? -0.456 1.051 5.986 1.00 96.81 82 GLY A C 1
ATOM 593 O O . GLY A 1 82 ? -0.133 -0.110 6.250 1.00 96.81 82 GLY A O 1
ATOM 594 N N . ALA A 1 83 ? -1.683 1.386 5.571 1.00 98.00 83 ALA A N 1
ATOM 595 C CA . ALA A 1 83 ? -2.746 0.420 5.320 1.00 98.00 83 ALA A CA 1
ATOM 596 C C . ALA A 1 83 ? -3.442 0.634 3.963 1.00 98.00 83 ALA A C 1
ATOM 598 O O . ALA A 1 83 ? -3.805 1.749 3.609 1.00 98.00 83 ALA A O 1
ATOM 599 N N . GLY A 1 84 ? -3.698 -0.450 3.230 1.00 97.75 84 GLY A N 1
ATOM 600 C CA . GLY A 1 84 ? -4.560 -0.475 2.047 1.00 97.75 84 GLY A CA 1
ATOM 601 C C . GLY A 1 84 ? -5.937 -1.036 2.396 1.00 97.75 84 GLY A C 1
ATOM 602 O O . GLY A 1 84 ? -6.033 -2.157 2.896 1.00 97.75 84 GLY A O 1
ATOM 603 N N . ILE A 1 85 ? -7.008 -0.282 2.135 1.00 97.94 85 ILE A N 1
ATOM 604 C CA . ILE A 1 85 ? -8.381 -0.672 2.493 1.00 97.94 85 ILE A CA 1
ATOM 605 C C . ILE A 1 85 ? -9.159 -1.099 1.251 1.00 97.94 85 ILE A C 1
ATOM 607 O O . ILE A 1 85 ? -9.403 -0.296 0.354 1.00 97.94 85 ILE A O 1
ATOM 611 N N . VAL A 1 86 ? -9.598 -2.360 1.223 1.00 97.62 86 VAL A N 1
ATOM 612 C CA . VAL A 1 86 ? -10.311 -2.954 0.087 1.00 97.62 86 VAL A CA 1
ATOM 613 C C . VAL A 1 86 ? -11.718 -3.367 0.503 1.00 97.62 86 VAL A C 1
ATOM 615 O O . VAL A 1 86 ? -12.029 -4.544 0.704 1.00 97.62 86 VAL A O 1
ATOM 618 N N . THR A 1 87 ? -12.611 -2.380 0.612 1.00 95.44 87 THR A N 1
ATOM 619 C CA . THR A 1 87 ? -13.992 -2.583 1.084 1.00 95.44 87 THR A CA 1
ATOM 620 C C . THR A 1 87 ? -14.742 -3.641 0.273 1.00 95.44 87 THR A C 1
ATOM 622 O O . THR A 1 87 ? -15.470 -4.443 0.852 1.00 95.44 87 THR A O 1
ATOM 625 N N . LYS A 1 88 ? -14.528 -3.718 -1.049 1.00 94.75 88 LYS A N 1
ATOM 626 C CA . LYS A 1 88 ? -15.214 -4.704 -1.905 1.00 94.75 88 LYS A CA 1
ATOM 627 C C . LYS A 1 88 ? -14.802 -6.156 -1.647 1.00 94.75 88 LYS A C 1
ATOM 629 O O . LYS A 1 88 ? -15.580 -7.062 -1.935 1.00 94.75 88 LYS A O 1
ATOM 634 N N . ALA A 1 89 ? -13.600 -6.374 -1.113 1.00 96.69 89 ALA A N 1
ATOM 635 C CA . ALA A 1 89 ? -13.130 -7.689 -0.685 1.00 96.69 89 ALA A CA 1
ATOM 636 C C . ALA A 1 89 ? -13.396 -7.942 0.809 1.00 96.69 89 ALA A C 1
ATOM 638 O O . ALA A 1 89 ? -13.279 -9.076 1.255 1.00 96.69 89 ALA A O 1
ATOM 639 N N . GLY A 1 90 ? -13.762 -6.908 1.577 1.00 97.25 90 GLY A N 1
ATOM 640 C CA . GLY A 1 90 ? -13.862 -6.990 3.034 1.00 97.25 9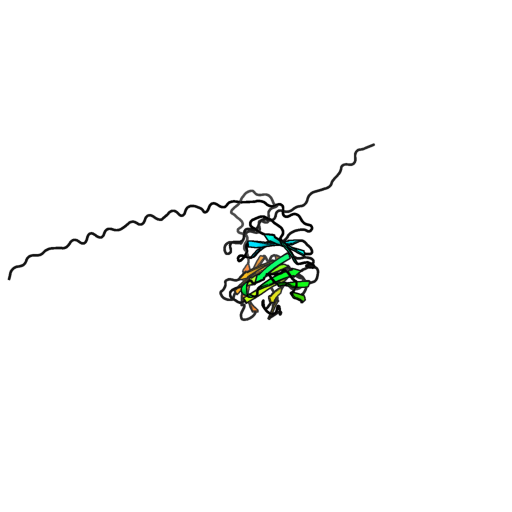0 GLY A CA 1
ATOM 641 C C . GLY A 1 90 ? -12.501 -7.112 3.723 1.00 97.25 90 GLY A C 1
ATOM 642 O O . GLY A 1 90 ? -12.446 -7.506 4.885 1.00 97.25 90 GLY A O 1
ATOM 643 N N . HIS A 1 91 ? -11.412 -6.775 3.028 1.00 98.44 91 HIS A N 1
ATOM 644 C CA . HIS A 1 91 ? -10.046 -6.975 3.501 1.00 98.44 91 HIS A CA 1
ATOM 645 C C . HIS A 1 91 ? -9.290 -5.654 3.621 1.00 98.44 91 HIS A C 1
ATOM 647 O O . HIS A 1 91 ? -9.462 -4.743 2.810 1.00 98.44 91 HIS A O 1
ATOM 653 N N . GLY A 1 92 ? -8.437 -5.567 4.632 1.00 98.44 92 GLY A N 1
ATOM 654 C CA . GLY A 1 92 ? -7.396 -4.558 4.738 1.00 98.44 92 GLY A CA 1
ATOM 655 C C . GLY A 1 92 ? -6.017 -5.205 4.674 1.00 98.44 92 GLY A C 1
ATOM 656 O O . GLY A 1 92 ? -5.872 -6.411 4.885 1.00 98.44 92 GLY A O 1
ATOM 657 N N . PHE A 1 93 ? -5.011 -4.398 4.364 1.00 98.88 93 PHE A N 1
ATOM 658 C CA . PHE A 1 93 ? -3.623 -4.820 4.216 1.00 98.88 93 PHE A CA 1
ATOM 659 C C . PHE A 1 93 ? -2.712 -3.829 4.934 1.00 98.88 93 PHE A C 1
ATOM 661 O O . PHE A 1 93 ? -2.971 -2.638 4.829 1.00 98.88 93 PHE A O 1
ATOM 668 N N . THR A 1 94 ? -1.661 -4.274 5.620 1.00 98.81 94 THR A N 1
ATOM 669 C CA . THR A 1 94 ? -0.625 -3.390 6.194 1.00 98.81 94 THR A CA 1
ATOM 670 C C . THR A 1 94 ? 0.748 -3.736 5.643 1.00 98.81 94 THR A C 1
ATOM 672 O O . THR A 1 94 ? 1.051 -4.919 5.490 1.00 98.81 94 THR A O 1
ATOM 675 N N . THR A 1 95 ? 1.586 -2.740 5.367 1.00 98.38 95 THR A N 1
ATOM 676 C CA . THR A 1 95 ? 3.016 -2.944 5.084 1.00 98.38 95 THR A CA 1
ATOM 677 C C . THR A 1 95 ? 3.781 -3.077 6.386 1.00 98.38 95 THR A C 1
ATOM 679 O O . THR A 1 95 ? 3.664 -2.200 7.228 1.00 98.38 95 THR A O 1
ATOM 682 N N . ASN A 1 96 ? 4.552 -4.152 6.568 1.00 98.50 96 ASN A N 1
ATOM 683 C CA . ASN A 1 96 ? 5.350 -4.381 7.774 1.00 98.50 96 ASN A CA 1
ATOM 684 C C . ASN A 1 96 ? 6.834 -4.470 7.383 1.00 98.50 96 ASN A C 1
ATOM 686 O O . ASN A 1 96 ? 7.345 -5.537 7.023 1.00 98.50 96 ASN A O 1
ATOM 690 N N . GLY A 1 97 ? 7.537 -3.339 7.427 1.00 97.31 97 GLY A N 1
ATOM 691 C CA . GLY A 1 97 ? 8.944 -3.252 7.034 1.00 97.31 97 GLY A CA 1
ATOM 692 C C . GLY A 1 97 ? 9.879 -4.042 7.956 1.00 97.31 97 GLY A C 1
ATOM 693 O O . GLY A 1 97 ? 10.894 -4.573 7.505 1.00 97.31 97 GLY A O 1
ATOM 694 N N . GLY A 1 98 ? 9.511 -4.193 9.232 1.00 97.44 98 GLY A N 1
ATOM 695 C CA . GLY A 1 98 ? 10.335 -4.848 10.249 1.00 97.44 98 GLY A CA 1
ATOM 696 C C . GLY A 1 98 ? 10.486 -6.359 10.068 1.00 97.44 98 GLY A C 1
ATOM 697 O O . GLY A 1 98 ? 11.482 -6.924 10.518 1.00 97.44 98 GLY A O 1
ATOM 698 N N . ASP A 1 99 ? 9.537 -7.022 9.402 1.00 97.81 99 ASP A N 1
ATOM 699 C CA . ASP A 1 99 ? 9.608 -8.463 9.123 1.00 97.81 99 ASP A CA 1
ATOM 700 C C . ASP A 1 99 ? 9.333 -8.840 7.663 1.00 97.81 99 ASP A C 1
ATOM 702 O O . ASP A 1 99 ? 9.191 -10.024 7.355 1.00 97.81 99 ASP A O 1
ATOM 706 N N . MET A 1 100 ? 9.325 -7.853 6.759 1.00 98.38 100 MET A N 1
ATOM 707 C CA . MET A 1 100 ? 9.216 -8.053 5.308 1.00 98.38 100 MET A CA 1
ATOM 708 C C . MET A 1 100 ? 7.874 -8.654 4.861 1.00 98.38 100 MET A C 1
ATOM 710 O O . MET A 1 100 ? 7.778 -9.270 3.790 1.00 98.38 100 MET A O 1
ATOM 714 N N . THR A 1 101 ? 6.828 -8.487 5.676 1.00 98.81 101 THR A N 1
ATOM 715 C CA . THR A 1 101 ? 5.502 -9.041 5.395 1.00 98.81 101 THR A CA 1
ATOM 716 C C . THR A 1 101 ? 4.438 -7.984 5.146 1.00 98.81 101 THR A C 1
ATOM 718 O O . THR A 1 101 ? 4.496 -6.871 5.654 1.00 98.81 101 THR A O 1
ATOM 721 N N . VAL A 1 102 ? 3.399 -8.375 4.414 1.00 98.88 102 VAL A N 1
ATOM 722 C CA . VAL A 1 102 ? 2.108 -7.690 4.417 1.00 98.88 102 VAL A CA 1
ATOM 723 C C . VAL A 1 102 ? 1.123 -8.473 5.278 1.00 98.88 102 VAL A C 1
ATOM 725 O O . VAL A 1 102 ? 0.942 -9.677 5.073 1.00 98.88 102 VAL A O 1
ATOM 728 N N . THR A 1 103 ? 0.453 -7.813 6.223 1.00 98.88 103 THR A N 1
ATOM 729 C CA . THR A 1 103 ? -0.651 -8.436 6.972 1.00 98.88 103 THR A CA 1
ATOM 730 C C . THR A 1 103 ? -1.957 -8.173 6.256 1.00 98.88 103 THR A C 1
ATOM 732 O O . THR A 1 103 ? -2.361 -7.027 6.123 1.00 98.88 103 THR A O 1
ATOM 735 N N . MET A 1 104 ? -2.653 -9.229 5.856 1.00 98.88 104 MET A N 1
ATOM 736 C CA . MET A 1 104 ? -4.031 -9.166 5.385 1.00 98.88 104 MET A CA 1
ATOM 737 C C . MET A 1 104 ? -4.977 -9.418 6.562 1.00 98.88 104 MET A C 1
ATOM 739 O O . MET A 1 104 ? -4.794 -10.394 7.294 1.00 98.88 104 MET A O 1
ATOM 743 N N . PHE A 1 105 ? -5.990 -8.577 6.742 1.00 98.81 105 PHE A N 1
ATOM 744 C CA . PHE A 1 105 ? -6.937 -8.653 7.856 1.00 98.81 105 PHE A CA 1
ATOM 745 C C . PHE A 1 105 ? -8.384 -8.425 7.405 1.00 98.81 105 PHE A C 1
ATOM 747 O O . PHE A 1 105 ? -8.642 -7.813 6.371 1.00 98.81 105 PHE A O 1
ATOM 754 N N . ASP A 1 106 ? -9.339 -8.931 8.180 1.00 98.31 106 ASP A N 1
ATOM 755 C CA . ASP A 1 106 ? -10.770 -8.756 7.933 1.00 98.31 106 ASP A CA 1
ATOM 756 C C . ASP A 1 106 ? -11.220 -7.370 8.413 1.00 98.31 106 ASP A C 1
ATOM 758 O O . ASP A 1 106 ? -11.040 -7.012 9.577 1.00 98.31 106 ASP A O 1
ATOM 762 N N . LEU A 1 107 ? -11.836 -6.573 7.537 1.00 97.19 107 LEU A N 1
ATOM 763 C CA . LEU A 1 107 ? -12.223 -5.200 7.879 1.00 97.19 107 LEU A CA 1
ATOM 764 C C . LEU A 1 107 ? -13.299 -5.146 8.961 1.00 97.19 107 LEU A C 1
ATOM 766 O O . LEU A 1 107 ? -13.385 -4.153 9.680 1.00 97.19 107 LEU A O 1
ATOM 770 N N . LYS A 1 108 ? -14.148 -6.166 9.093 1.00 96.25 108 LYS A N 1
ATOM 771 C CA . LYS A 1 108 ? -15.257 -6.142 10.051 1.00 96.25 108 LYS A CA 1
ATOM 772 C C . LYS A 1 108 ? -14.787 -6.455 11.470 1.00 96.25 108 LYS A C 1
ATOM 774 O O . LYS A 1 108 ? -15.257 -5.836 12.418 1.00 96.25 108 LYS A O 1
ATOM 779 N N . THR A 1 109 ? -13.900 -7.429 11.605 1.00 97.81 109 THR A N 1
ATOM 780 C CA . THR A 1 109 ? -13.459 -8.003 12.880 1.00 97.81 109 THR A CA 1
ATOM 781 C C . THR A 1 109 ? -12.064 -7.551 13.291 1.00 97.81 109 THR A C 1
ATOM 783 O O . THR A 1 109 ? -11.702 -7.744 14.446 1.00 97.81 109 THR A O 1
ATOM 786 N N . LEU A 1 110 ? -11.296 -6.960 12.367 1.00 98.12 110 LEU A N 1
ATOM 787 C CA . LEU A 1 110 ? -9.871 -6.629 12.503 1.00 98.12 110 LEU A CA 1
ATOM 788 C C . LEU A 1 110 ? -8.969 -7.856 12.714 1.00 98.12 110 LEU A C 1
ATOM 790 O O . LEU A 1 110 ? -7.778 -7.723 12.986 1.00 98.12 110 LEU A O 1
ATOM 794 N N . ALA A 1 111 ? -9.516 -9.064 12.560 1.00 98.50 111 ALA A N 1
ATOM 795 C CA . ALA A 1 111 ? -8.759 -10.290 12.718 1.00 98.50 111 ALA A CA 1
ATOM 796 C C . ALA A 1 111 ? -7.777 -10.467 11.556 1.00 98.50 111 ALA A C 1
ATOM 798 O O . ALA A 1 111 ? -8.138 -10.319 10.386 1.00 98.50 111 ALA A O 1
ATOM 799 N N . VAL A 1 112 ? -6.540 -10.839 11.882 1.00 98.69 112 VAL A N 1
ATOM 800 C CA . VAL A 1 112 ? -5.535 -11.212 10.884 1.00 98.69 112 VAL A CA 1
ATOM 801 C C . VAL A 1 112 ? -6.007 -12.456 10.132 1.00 98.69 112 VAL A C 1
ATOM 803 O O . VAL A 1 112 ? -6.295 -13.487 10.737 1.00 98.69 112 VAL A O 1
ATOM 806 N N . ILE A 1 113 ? -6.056 -12.357 8.806 1.00 98.62 113 ILE A N 1
ATOM 807 C CA . ILE A 1 113 ? -6.389 -13.455 7.895 1.00 98.62 113 ILE A CA 1
ATOM 808 C C . ILE A 1 113 ? -5.114 -14.213 7.532 1.00 98.62 113 ILE A C 1
ATOM 810 O O . ILE A 1 113 ? -5.067 -15.438 7.632 1.00 98.62 113 ILE A O 1
ATOM 814 N N . LYS A 1 114 ? -4.068 -13.492 7.108 1.00 98.00 114 LYS A N 1
ATOM 815 C CA . LYS A 1 114 ? -2.767 -14.080 6.770 1.00 98.00 114 LYS A CA 1
ATOM 816 C C . LYS A 1 114 ? -1.636 -13.056 6.766 1.00 98.00 114 LYS A C 1
ATOM 818 O O . LYS A 1 114 ? -1.869 -11.860 6.617 1.00 98.00 114 LYS A O 1
ATOM 823 N N . ARG A 1 115 ? -0.402 -13.555 6.859 1.00 98.44 115 ARG A N 1
ATOM 824 C CA . ARG A 1 115 ? 0.827 -12.796 6.593 1.00 98.44 115 ARG A CA 1
ATOM 825 C C . ARG A 1 115 ? 1.417 -13.235 5.263 1.00 98.44 115 ARG A C 1
ATOM 827 O O . ARG A 1 115 ? 1.526 -14.432 5.004 1.00 98.44 115 ARG A O 1
ATOM 834 N N . ILE A 1 116 ? 1.783 -12.275 4.432 1.00 98.75 116 ILE A N 1
ATOM 835 C CA . ILE A 1 116 ? 2.285 -12.491 3.079 1.00 98.75 116 ILE A CA 1
ATOM 836 C C . ILE A 1 116 ? 3.743 -12.050 3.074 1.00 98.75 116 ILE A C 1
ATOM 838 O O . ILE A 1 116 ? 4.018 -10.874 3.273 1.00 98.75 116 ILE A O 1
ATOM 842 N N . MET A 1 117 ? 4.674 -12.980 2.876 1.00 98.62 117 MET A N 1
ATOM 843 C CA . MET A 1 117 ? 6.085 -12.634 2.695 1.00 98.62 117 MET A CA 1
ATOM 844 C C . MET A 1 117 ? 6.259 -11.954 1.335 1.00 98.62 117 MET A C 1
ATOM 846 O O . MET A 1 117 ? 5.933 -12.563 0.316 1.00 98.62 117 MET A O 1
ATOM 850 N N . VAL A 1 118 ? 6.756 -10.715 1.325 1.00 98.38 118 VAL A N 1
ATOM 851 C CA . VAL A 1 118 ? 7.006 -9.952 0.090 1.00 98.38 118 VAL A CA 1
ATOM 852 C C . VAL A 1 118 ? 8.501 -9.756 -0.112 1.00 98.38 118 VAL A C 1
ATOM 854 O O . VAL A 1 118 ? 9.035 -10.135 -1.151 1.00 98.38 118 VAL A O 1
ATOM 857 N N . GLY A 1 119 ? 9.183 -9.202 0.889 1.00 97.44 119 GLY A N 1
ATOM 858 C CA . GLY A 1 119 ? 10.589 -8.838 0.784 1.00 97.44 119 GLY A CA 1
ATOM 859 C C . GLY A 1 119 ? 10.919 -7.542 1.527 1.00 97.44 119 GLY A C 1
ATOM 860 O O . GLY A 1 119 ? 10.061 -6.971 2.203 1.00 97.44 119 GLY A O 1
ATOM 861 N N . PRO A 1 120 ? 12.182 -7.101 1.451 1.00 97.38 120 PRO A N 1
ATOM 862 C CA . PRO A 1 120 ? 12.655 -5.937 2.185 1.00 97.38 120 PRO A CA 1
ATOM 863 C C . PRO A 1 120 ? 12.047 -4.633 1.664 1.00 97.38 120 PRO A C 1
ATOM 865 O O . PRO A 1 120 ? 11.657 -4.530 0.503 1.00 97.38 120 PRO A O 1
ATOM 868 N N . GLY A 1 121 ? 12.061 -3.615 2.525 1.00 96.81 121 GLY A N 1
ATOM 869 C CA . GLY A 1 121 ? 11.759 -2.237 2.144 1.00 96.81 121 GLY A CA 1
ATOM 870 C C . GLY A 1 121 ? 10.282 -1.912 1.980 1.00 96.81 121 GLY A C 1
ATOM 871 O O . GLY A 1 121 ? 9.986 -0.894 1.382 1.00 96.81 121 GLY A O 1
ATOM 872 N N . LEU A 1 122 ? 9.362 -2.760 2.453 1.00 97.75 122 LEU A N 1
ATOM 873 C CA . LEU A 1 122 ? 7.930 -2.444 2.430 1.00 97.75 122 LEU A CA 1
ATOM 874 C C . LEU A 1 122 ? 7.666 -1.098 3.106 1.00 97.75 122 LEU A C 1
ATOM 876 O O . LEU A 1 122 ? 7.916 -0.968 4.302 1.00 97.75 122 LEU A O 1
ATOM 880 N N . ASP A 1 123 ? 7.116 -0.166 2.338 1.00 95.88 123 ASP A N 1
ATOM 881 C CA . ASP A 1 123 ? 6.873 1.203 2.770 1.00 95.88 123 ASP A CA 1
ATOM 882 C C . ASP A 1 123 ? 5.438 1.597 2.382 1.00 95.88 123 ASP A C 1
ATOM 884 O O . ASP A 1 123 ? 4.470 1.158 3.023 1.00 95.88 123 ASP A O 1
ATOM 888 N N . GLY A 1 124 ? 5.273 2.299 1.261 1.00 96.75 124 GLY A N 1
ATOM 889 C CA . GLY A 1 124 ? 3.978 2.731 0.763 1.00 96.75 124 GLY A CA 1
ATOM 890 C C . GLY A 1 124 ? 3.043 1.592 0.351 1.00 96.75 124 GLY A C 1
ATOM 891 O O . GLY A 1 124 ? 3.435 0.547 -0.176 1.00 96.75 124 GLY A O 1
ATOM 892 N N . ILE A 1 125 ? 1.750 1.825 0.573 1.00 98.31 125 ILE A N 1
ATOM 893 C CA . ILE A 1 125 ? 0.662 0.920 0.210 1.00 98.31 125 ILE A CA 1
ATOM 894 C C . ILE A 1 125 ? -0.561 1.713 -0.237 1.00 98.31 125 ILE A C 1
ATOM 896 O O . ILE A 1 125 ? -0.963 2.679 0.409 1.00 98.31 125 ILE A O 1
ATOM 900 N N . MET A 1 126 ? -1.193 1.279 -1.325 1.00 96.31 126 MET A N 1
ATOM 901 C CA . MET A 1 126 ? -2.474 1.822 -1.771 1.00 96.31 126 MET A CA 1
ATOM 902 C C . MET A 1 126 ? -3.384 0.741 -2.349 1.00 96.31 126 MET A C 1
ATOM 904 O O . MET A 1 126 ? -2.940 -0.348 -2.720 1.00 96.31 126 MET A O 1
ATOM 908 N N . TYR A 1 127 ? -4.668 1.071 -2.466 1.00 97.19 127 TYR A N 1
ATOM 909 C CA . TYR A 1 127 ? -5.624 0.271 -3.214 1.00 97.19 127 TYR A CA 1
ATOM 910 C C . TYR A 1 127 ? -5.979 0.945 -4.542 1.00 97.19 127 TYR A C 1
ATOM 912 O O . TYR A 1 127 ? -6.554 2.031 -4.559 1.00 97.19 127 TYR A O 1
ATOM 920 N N . ASP A 1 128 ? -5.664 0.274 -5.646 1.00 96.75 128 ASP A N 1
ATOM 921 C CA . ASP A 1 128 ? -6.106 0.634 -6.988 1.00 96.75 128 ASP A CA 1
ATOM 922 C C . ASP A 1 128 ? -7.472 -0.014 -7.260 1.00 96.75 128 ASP A C 1
ATOM 924 O O . ASP A 1 128 ? -7.581 -1.187 -7.638 1.00 96.75 128 ASP A O 1
ATOM 928 N N . GLU A 1 129 ? -8.539 0.735 -6.977 1.00 95.00 129 GLU A N 1
ATOM 929 C CA . GLU A 1 129 ? -9.916 0.249 -7.095 1.00 95.00 129 GLU A CA 1
ATOM 930 C C . GLU A 1 129 ? -10.313 -0.139 -8.536 1.00 95.00 129 GLU A C 1
ATOM 932 O O . GLU A 1 129 ? -10.901 -1.223 -8.690 1.00 95.00 129 GLU A O 1
ATOM 937 N N . PRO A 1 130 ? -9.993 0.665 -9.578 1.00 95.12 130 PRO A N 1
ATOM 938 C CA . PRO A 1 130 ? -10.287 0.343 -10.977 1.00 95.12 130 PRO A CA 1
ATOM 939 C C . PRO A 1 130 ? -9.696 -0.980 -11.480 1.00 95.12 130 PRO A C 1
ATOM 941 O O . PRO A 1 130 ? -10.437 -1.775 -12.063 1.00 95.12 130 PRO A O 1
ATOM 944 N N . ASP A 1 131 ? -8.410 -1.254 -11.235 1.00 96.88 131 ASP A N 1
ATOM 945 C CA . ASP A 1 131 ? -7.756 -2.496 -11.690 1.00 96.88 131 ASP A CA 1
ATOM 946 C C . ASP A 1 131 ? -7.764 -3.623 -10.634 1.00 96.88 131 ASP A C 1
ATOM 948 O O . ASP A 1 131 ? -7.290 -4.742 -10.874 1.00 96.88 131 ASP A O 1
ATOM 952 N N . ASP A 1 132 ? -8.367 -3.359 -9.473 1.00 97.38 132 ASP A N 1
ATOM 953 C CA . ASP A 1 132 ? -8.521 -4.275 -8.345 1.00 97.38 132 ASP A CA 1
ATOM 954 C C . ASP A 1 132 ? -7.197 -4.868 -7.851 1.00 97.38 132 ASP A C 1
ATOM 956 O O . ASP A 1 132 ? -6.994 -6.089 -7.888 1.00 97.38 132 ASP A O 1
ATOM 960 N N . LYS A 1 133 ? -6.271 -4.001 -7.436 1.00 98.38 133 LYS A N 1
ATOM 961 C CA . LYS A 1 133 ? -4.953 -4.398 -6.924 1.00 98.38 133 LYS A CA 1
ATOM 962 C C . LYS A 1 133 ? -4.589 -3.631 -5.667 1.00 98.38 133 LYS A C 1
ATOM 964 O O . LYS A 1 133 ? -4.845 -2.437 -5.565 1.00 98.38 133 LYS A O 1
ATOM 969 N N . VAL A 1 134 ? -3.940 -4.308 -4.725 1.00 98.62 134 VAL A N 1
ATOM 970 C CA . VAL A 1 134 ? -3.172 -3.618 -3.680 1.00 98.62 134 VAL A CA 1
ATOM 971 C C . VAL A 1 134 ? -1.773 -3.402 -4.227 1.00 98.62 134 VAL A C 1
ATOM 973 O O . VAL A 1 134 ? -1.130 -4.365 -4.641 1.00 98.62 134 VAL A O 1
ATOM 976 N N . ILE A 1 135 ? -1.324 -2.156 -4.257 1.00 98.75 135 ILE A N 1
ATOM 977 C CA . ILE A 1 135 ? -0.013 -1.770 -4.772 1.00 98.75 135 ILE A CA 1
ATOM 978 C C . ILE A 1 135 ? 0.884 -1.407 -3.596 1.00 98.75 135 ILE A C 1
ATOM 980 O O . ILE A 1 135 ? 0.470 -0.656 -2.717 1.00 98.75 135 ILE A O 1
ATOM 984 N N . LEU A 1 136 ? 2.097 -1.947 -3.605 1.00 98.75 136 LEU A N 1
ATOM 985 C CA . LEU A 1 136 ? 3.146 -1.722 -2.618 1.00 98.75 136 LEU A CA 1
ATOM 986 C C . LEU A 1 136 ? 4.328 -1.035 -3.301 1.00 98.75 136 LEU A C 1
ATOM 988 O O . LEU A 1 136 ? 4.712 -1.455 -4.397 1.00 98.75 136 LEU A O 1
ATOM 992 N N . THR A 1 137 ? 4.925 -0.044 -2.649 1.00 98.50 137 THR A N 1
ATOM 993 C CA . THR A 1 137 ? 6.225 0.527 -3.016 1.00 98.50 137 THR A CA 1
ATOM 994 C C . THR A 1 137 ? 7.266 0.080 -2.000 1.00 98.50 137 THR A C 1
ATOM 996 O O . THR A 1 137 ? 7.075 0.214 -0.794 1.00 98.50 137 THR A O 1
ATOM 999 N N . ASN A 1 138 ? 8.350 -0.517 -2.498 1.00 98.44 138 ASN A N 1
ATOM 1000 C CA . ASN A 1 138 ? 9.354 -1.161 -1.662 1.00 98.44 138 ASN A CA 1
ATOM 1001 C C . ASN A 1 138 ? 10.688 -0.398 -1.745 1.00 98.44 138 ASN A C 1
ATOM 1003 O O . ASN A 1 138 ? 11.480 -0.628 -2.670 1.00 98.44 138 ASN A O 1
ATOM 1007 N N . HIS A 1 139 ? 10.937 0.484 -0.775 1.00 97.25 139 HIS A N 1
ATOM 1008 C CA . HIS A 1 139 ? 12.179 1.227 -0.562 1.00 97.25 139 HIS A CA 1
ATOM 1009 C C . HIS A 1 139 ? 13.308 0.282 -0.126 1.00 97.25 139 HIS A C 1
ATOM 1011 O O . HIS A 1 139 ? 13.566 0.049 1.055 1.00 97.25 139 HIS A O 1
ATOM 1017 N N . SER A 1 140 ? 14.013 -0.302 -1.096 1.00 96.81 140 SER A N 1
ATOM 1018 C CA . SER A 1 140 ? 15.053 -1.297 -0.830 1.00 96.81 140 SER A CA 1
ATOM 1019 C C . SER A 1 140 ? 16.267 -1.167 -1.744 1.00 96.81 140 SER A C 1
ATOM 1021 O O . SER A 1 140 ? 16.226 -0.626 -2.848 1.00 96.81 140 SER A O 1
ATOM 1023 N N . ARG A 1 141 ? 17.404 -1.671 -1.251 1.00 95.81 141 ARG A N 1
ATOM 1024 C CA . ARG A 1 141 ? 18.686 -1.702 -1.964 1.00 95.81 141 ARG A CA 1
ATOM 1025 C C . ARG A 1 141 ? 19.114 -3.160 -2.174 1.00 95.81 141 ARG A C 1
ATOM 1027 O O . ARG A 1 141 ? 18.960 -3.958 -1.251 1.00 95.81 141 ARG A O 1
ATOM 1034 N N . PRO A 1 142 ? 19.687 -3.516 -3.340 1.00 96.25 142 PRO A N 1
ATOM 1035 C CA . PRO A 1 142 ? 20.119 -2.626 -4.424 1.00 96.25 142 PRO A CA 1
ATOM 1036 C C . PRO A 1 142 ? 19.024 -2.241 -5.434 1.00 96.25 142 PRO A C 1
ATOM 1038 O O . PRO A 1 142 ? 19.328 -1.492 -6.357 1.00 96.25 142 PRO A O 1
ATOM 1041 N N . ILE A 1 143 ? 17.799 -2.753 -5.297 1.00 96.38 143 ILE A N 1
ATOM 1042 C CA . ILE A 1 143 ? 16.710 -2.574 -6.268 1.00 96.38 143 ILE A CA 1
ATOM 1043 C C . ILE A 1 143 ? 15.435 -2.219 -5.507 1.00 96.38 143 ILE A C 1
ATOM 1045 O O . ILE A 1 143 ? 15.017 -3.008 -4.667 1.00 96.38 143 ILE A O 1
ATOM 1049 N N . GLY A 1 144 ? 14.810 -1.083 -5.826 1.00 97.94 144 GLY A N 1
ATOM 1050 C CA . GLY A 1 144 ? 13.459 -0.763 -5.372 1.00 97.94 144 GLY A CA 1
ATOM 1051 C C . GLY A 1 144 ? 12.427 -1.433 -6.274 1.00 97.94 144 GLY A C 1
ATOM 1052 O O . GLY A 1 144 ? 12.668 -1.649 -7.465 1.00 97.94 144 GLY A O 1
ATOM 1053 N N . THR A 1 145 ? 11.275 -1.800 -5.717 1.00 98.56 145 THR A N 1
ATOM 1054 C CA . THR A 1 145 ? 10.241 -2.512 -6.483 1.00 98.56 145 THR A CA 1
ATOM 1055 C C . THR A 1 145 ? 8.846 -1.965 -6.229 1.00 98.56 145 THR A C 1
ATOM 1057 O O . THR A 1 145 ? 8.557 -1.438 -5.158 1.00 98.56 145 THR A O 1
ATOM 1060 N N . LEU A 1 146 ? 7.971 -2.129 -7.218 1.00 98.62 146 LEU A N 1
ATOM 1061 C CA . LEU A 1 146 ? 6.527 -2.109 -7.030 1.00 98.62 146 LEU A CA 1
ATOM 1062 C C . LEU A 1 146 ? 6.035 -3.555 -6.975 1.00 98.62 146 LEU A C 1
ATOM 1064 O O . LEU A 1 146 ? 6.361 -4.345 -7.862 1.00 98.62 146 LEU A O 1
ATOM 1068 N N . THR A 1 147 ? 5.216 -3.898 -5.985 1.00 98.75 147 THR A N 1
ATOM 1069 C CA . THR A 1 147 ? 4.573 -5.218 -5.897 1.00 98.75 147 THR A CA 1
ATOM 1070 C C . THR A 1 147 ? 3.060 -5.060 -5.907 1.00 98.75 147 THR A C 1
ATOM 1072 O O . THR A 1 147 ? 2.515 -4.235 -5.183 1.00 98.75 147 THR A O 1
ATOM 1075 N N . ALA A 1 148 ? 2.373 -5.866 -6.713 1.00 98.69 148 ALA A N 1
ATOM 1076 C CA . ALA A 1 148 ? 0.919 -5.899 -6.773 1.00 98.69 148 ALA A CA 1
ATOM 1077 C C . ALA A 1 148 ? 0.383 -7.188 -6.142 1.00 98.69 148 ALA A C 1
ATOM 1079 O O . ALA A 1 148 ? 0.851 -8.284 -6.469 1.00 98.69 148 ALA A O 1
ATOM 1080 N N . LEU A 1 149 ? -0.625 -7.064 -5.280 1.00 98.88 149 LEU A N 1
ATOM 1081 C CA . LEU A 1 149 ? -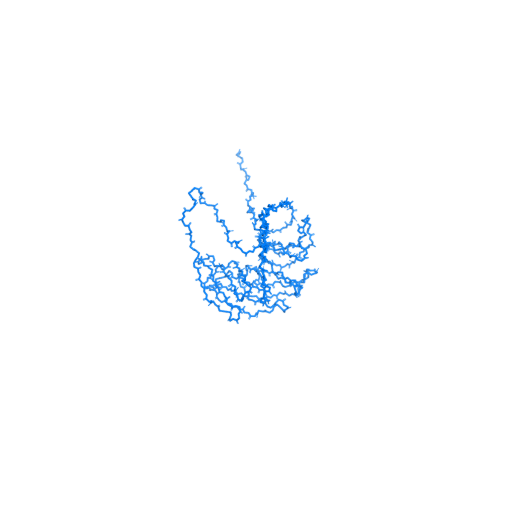1.333 -8.186 -4.667 1.00 98.88 149 LEU A CA 1
ATOM 1082 C C . LEU A 1 149 ? -2.773 -8.289 -5.185 1.00 98.88 149 LEU A C 1
ATOM 1084 O O . LEU A 1 149 ? -3.442 -7.274 -5.406 1.00 98.88 149 LEU A O 1
ATOM 1088 N N . ASP A 1 150 ? -3.271 -9.519 -5.314 1.00 98.56 150 ASP A N 1
ATOM 1089 C CA . ASP A 1 150 ? -4.701 -9.794 -5.455 1.00 98.56 150 ASP A CA 1
ATOM 1090 C C . ASP A 1 150 ? -5.417 -9.494 -4.123 1.00 98.56 150 ASP A C 1
ATOM 1092 O O . ASP A 1 150 ? -5.070 -10.087 -3.102 1.00 98.56 150 ASP A O 1
ATOM 1096 N N . PRO A 1 151 ? -6.429 -8.613 -4.078 1.00 98.31 151 PRO A N 1
ATOM 1097 C CA . PRO A 1 151 ? -7.051 -8.230 -2.810 1.00 98.31 151 PRO A CA 1
ATOM 1098 C C . PRO A 1 151 ? -7.939 -9.297 -2.160 1.00 98.31 151 PRO A C 1
ATOM 1100 O O . PRO A 1 151 ? -8.282 -9.192 -0.979 1.00 98.31 151 PRO A O 1
ATOM 1103 N N . LYS A 1 152 ? -8.377 -10.307 -2.916 1.00 98.19 152 LYS A N 1
ATOM 1104 C CA . LYS A 1 152 ? -9.234 -11.382 -2.403 1.00 98.19 152 LYS A CA 1
ATOM 1105 C C . LYS A 1 152 ? -8.399 -12.505 -1.833 1.00 98.19 152 LYS A C 1
ATOM 1107 O O . LYS A 1 152 ? -8.716 -13.004 -0.758 1.00 98.19 152 LYS A O 1
ATOM 1112 N N . THR A 1 153 ? -7.373 -12.919 -2.566 1.00 98.38 153 THR A N 1
ATOM 1113 C CA . THR A 1 153 ? -6.544 -14.050 -2.168 1.00 98.38 153 THR A CA 1
ATOM 1114 C C . THR A 1 153 ? -5.327 -13.608 -1.396 1.00 98.38 153 THR A C 1
ATOM 1116 O O . THR A 1 153 ? -4.869 -14.404 -0.593 1.00 98.38 153 THR A O 1
ATOM 1119 N N . GLY A 1 154 ? -4.832 -12.381 -1.596 1.00 98.38 154 GLY A N 1
ATOM 1120 C CA . GLY A 1 154 ? -3.572 -11.831 -1.090 1.00 98.38 154 GLY A CA 1
ATOM 1121 C C . GLY A 1 154 ? -2.333 -12.418 -1.772 1.00 98.38 154 GLY A C 1
ATOM 1122 O O . GLY A 1 154 ? -1.283 -12.498 -1.135 1.00 98.38 154 GLY A O 1
ATOM 1123 N N . ASP A 1 155 ? -2.470 -12.949 -2.984 1.00 98.69 155 ASP A N 1
ATOM 1124 C CA . ASP A 1 155 ? -1.348 -13.496 -3.750 1.00 98.69 155 ASP A CA 1
ATOM 1125 C C . ASP A 1 155 ? -0.584 -12.374 -4.453 1.00 98.69 155 ASP A C 1
ATOM 1127 O O . ASP A 1 155 ? -1.189 -11.412 -4.923 1.00 98.69 155 ASP A O 1
ATOM 1131 N N . ILE A 1 156 ? 0.738 -12.507 -4.562 1.00 98.81 156 ILE A N 1
ATOM 1132 C CA . ILE A 1 156 ? 1.552 -11.600 -5.376 1.00 98.81 156 ILE A CA 1
ATOM 1133 C C . ILE A 1 156 ? 1.273 -11.903 -6.848 1.00 98.81 156 ILE A C 1
ATOM 1135 O O . ILE A 1 156 ? 1.550 -13.006 -7.320 1.00 98.81 156 ILE A O 1
ATOM 1139 N N . VAL A 1 157 ? 0.732 -10.926 -7.576 1.00 98.56 157 VAL A N 1
ATOM 1140 C CA . VAL A 1 157 ? 0.410 -11.069 -9.006 1.00 98.56 157 VAL A CA 1
ATOM 1141 C C . VAL A 1 157 ? 1.453 -10.430 -9.916 1.00 98.56 157 VAL A C 1
ATOM 1143 O O . VAL A 1 157 ? 1.544 -10.803 -11.084 1.00 98.56 157 VAL A O 1
ATOM 1146 N N . ALA A 1 158 ? 2.245 -9.491 -9.395 1.00 98.56 158 ALA A N 1
ATOM 1147 C CA . ALA A 1 158 ? 3.370 -8.901 -10.105 1.00 98.56 158 ALA A CA 1
ATOM 1148 C C . ALA A 1 158 ? 4.390 -8.287 -9.144 1.00 98.56 158 ALA A C 1
ATOM 1150 O O . ALA A 1 158 ? 4.032 -7.780 -8.081 1.00 98.56 158 ALA A O 1
ATOM 1151 N N . THR A 1 159 ? 5.644 -8.271 -9.586 1.00 98.50 159 THR A N 1
ATOM 1152 C CA . THR A 1 159 ? 6.733 -7.494 -8.993 1.00 98.50 159 THR A CA 1
ATOM 1153 C C . THR A 1 159 ? 7.493 -6.833 -10.133 1.00 98.50 159 THR A C 1
ATOM 1155 O O . THR A 1 159 ? 7.879 -7.501 -11.094 1.00 98.50 159 THR A O 1
ATOM 1158 N N . VAL A 1 160 ? 7.668 -5.520 -10.045 1.00 98.50 160 VAL A N 1
ATOM 1159 C CA . VAL A 1 160 ? 8.285 -4.683 -11.073 1.00 98.50 160 VAL A CA 1
ATOM 1160 C C . VAL A 1 160 ? 9.502 -4.013 -10.464 1.00 98.50 160 VAL A C 1
ATOM 1162 O O . VAL A 1 160 ? 9.378 -3.302 -9.469 1.00 98.50 160 VAL A O 1
ATOM 1165 N N . GLU A 1 161 ? 10.673 -4.238 -11.054 1.00 98.38 161 GLU A N 1
ATOM 1166 C CA . GLU A 1 161 ? 11.869 -3.469 -10.715 1.00 98.38 161 GLU A CA 1
ATOM 1167 C C . GLU A 1 161 ? 11.674 -2.022 -11.164 1.00 98.38 161 GLU A C 1
ATOM 1169 O O . GLU A 1 161 ? 11.339 -1.746 -12.321 1.00 98.38 161 GLU A O 1
ATOM 1174 N N . LEU A 1 162 ? 11.855 -1.100 -10.227 1.00 98.50 162 LEU A N 1
ATOM 1175 C CA . LEU A 1 162 ? 11.773 0.325 -10.489 1.00 98.50 162 LEU A CA 1
ATOM 1176 C C . LEU A 1 162 ? 13.147 0.849 -10.885 1.00 98.50 162 LEU A C 1
ATOM 1178 O O . LEU A 1 162 ? 14.179 0.208 -10.685 1.00 98.50 162 LEU A O 1
ATOM 1182 N N . GLU A 1 163 ? 13.172 2.039 -11.477 1.00 97.50 163 GLU A N 1
ATOM 1183 C CA . GLU A 1 163 ? 14.451 2.649 -11.827 1.00 97.50 163 GLU A CA 1
ATOM 1184 C C . GLU A 1 163 ? 15.221 3.146 -10.596 1.00 97.50 163 GLU A C 1
ATOM 1186 O O . GLU A 1 163 ? 16.423 3.379 -10.707 1.00 97.50 163 GLU A O 1
ATOM 1191 N N . ASP A 1 164 ? 14.563 3.318 -9.450 1.00 97.44 164 ASP A N 1
ATOM 1192 C CA . ASP A 1 164 ? 15.144 3.811 -8.203 1.00 97.44 164 ASP A CA 1
ATOM 1193 C C . ASP A 1 164 ? 15.110 2.755 -7.085 1.00 97.44 164 ASP A C 1
ATOM 1195 O O . ASP A 1 164 ? 14.424 1.739 -7.162 1.00 97.44 164 ASP A O 1
ATOM 1199 N N . THR A 1 165 ? 15.878 3.013 -6.030 1.00 97.94 165 THR A N 1
ATOM 1200 C CA . THR A 1 165 ? 15.929 2.233 -4.786 1.00 97.94 165 THR A CA 1
ATOM 1201 C C . THR A 1 165 ? 15.113 2.844 -3.647 1.00 97.94 165 THR A C 1
ATOM 1203 O O . THR A 1 165 ? 14.974 2.201 -2.612 1.00 97.94 165 THR A O 1
ATOM 1206 N N . ALA A 1 166 ? 14.589 4.059 -3.837 1.00 97.25 166 ALA A N 1
ATOM 1207 C CA . ALA A 1 166 ? 13.840 4.826 -2.841 1.00 97.25 166 ALA A CA 1
ATOM 1208 C C . ALA A 1 166 ? 12.427 5.249 -3.314 1.00 97.25 166 ALA A C 1
ATOM 1210 O O . ALA A 1 166 ? 12.133 6.444 -3.371 1.00 97.25 166 ALA A O 1
ATOM 1211 N N . PRO A 1 167 ? 11.560 4.311 -3.749 1.00 97.19 167 PRO A N 1
ATOM 1212 C CA . PRO A 1 167 ? 10.158 4.622 -4.011 1.00 97.19 167 PRO A CA 1
ATOM 1213 C C . PRO A 1 167 ? 9.357 4.794 -2.709 1.00 97.19 167 PRO A C 1
ATOM 1215 O O . PRO A 1 167 ? 9.317 3.871 -1.901 1.00 97.19 167 PRO A O 1
ATOM 1218 N N . GLU A 1 168 ? 8.653 5.915 -2.544 1.00 91.19 168 GLU A N 1
ATOM 1219 C CA . GLU A 1 168 ? 7.878 6.191 -1.316 1.00 91.19 168 GLU A CA 1
ATOM 1220 C C . GLU A 1 168 ? 6.386 5.900 -1.497 1.00 91.19 168 GLU A C 1
ATOM 1222 O O . GLU A 1 168 ? 5.747 5.279 -0.653 1.00 91.19 168 GLU A O 1
ATOM 1227 N N . GLY A 1 169 ? 5.810 6.281 -2.640 1.00 92.44 169 GLY A N 1
ATOM 1228 C CA . GLY A 1 169 ? 4.369 6.170 -2.847 1.00 92.44 169 GLY A CA 1
ATOM 1229 C C . GLY A 1 169 ? 3.957 6.000 -4.298 1.00 92.44 169 GLY A C 1
ATOM 1230 O O . GLY A 1 169 ? 4.734 6.214 -5.233 1.00 92.44 169 GLY A O 1
ATOM 1231 N N . ALA A 1 170 ? 2.694 5.622 -4.480 1.00 96.00 170 ALA A N 1
ATOM 1232 C CA . ALA A 1 170 ? 2.097 5.423 -5.786 1.00 96.00 170 ALA A CA 1
ATOM 1233 C C . ALA A 1 170 ? 0.678 6.001 -5.865 1.00 96.00 170 ALA A C 1
ATOM 1235 O O . ALA A 1 170 ? -0.019 6.111 -4.858 1.00 96.00 170 ALA A O 1
ATOM 1236 N N . ALA A 1 171 ? 0.244 6.343 -7.076 1.00 96.31 171 ALA A N 1
ATOM 1237 C CA . ALA A 1 171 ? -1.124 6.746 -7.383 1.00 96.31 171 ALA A CA 1
ATOM 1238 C C . ALA A 1 171 ? -1.578 6.123 -8.708 1.00 96.31 171 ALA A C 1
ATOM 1240 O O . ALA A 1 171 ? -0.790 6.031 -9.646 1.00 96.31 171 ALA A O 1
ATOM 1241 N N . ALA A 1 172 ? -2.839 5.707 -8.802 1.00 96.31 172 ALA A N 1
ATOM 1242 C CA . ALA A 1 172 ? -3.425 5.196 -10.041 1.00 96.31 172 ALA A CA 1
ATOM 1243 C C . ALA A 1 172 ? -4.225 6.292 -10.766 1.00 96.31 172 ALA A C 1
ATOM 1245 O O . ALA A 1 172 ? -4.898 7.100 -10.124 1.00 96.31 172 ALA A O 1
ATOM 1246 N N . ASP A 1 173 ? -4.212 6.307 -12.103 1.00 96.19 173 ASP A N 1
ATOM 1247 C CA . ASP A 1 173 ? -5.073 7.206 -12.899 1.00 96.19 173 ASP A CA 1
ATOM 1248 C C . ASP A 1 173 ? -6.470 6.634 -13.196 1.00 96.19 173 ASP A C 1
ATOM 1250 O O . ASP A 1 173 ? -7.298 7.300 -13.829 1.00 96.19 173 ASP A O 1
ATOM 1254 N N . GLY A 1 174 ? -6.722 5.389 -12.783 1.00 95.25 174 GLY A N 1
ATOM 1255 C CA . GLY A 1 174 ? -7.936 4.636 -13.091 1.00 95.25 174 GLY A CA 1
ATOM 1256 C C . GLY A 1 174 ? -8.115 4.287 -14.570 1.00 95.25 174 GLY A C 1
ATOM 1257 O O . GLY A 1 174 ? -9.225 3.976 -15.005 1.00 95.25 174 GLY A O 1
ATOM 1258 N N . LYS A 1 175 ? -7.043 4.363 -15.363 1.00 96.81 175 LYS A N 1
ATOM 1259 C CA . LYS A 1 175 ? -6.999 4.023 -16.792 1.00 96.81 175 LYS A CA 1
ATOM 1260 C C . LYS A 1 175 ? -5.941 2.957 -17.095 1.00 96.81 175 LYS A C 1
ATOM 1262 O O . LYS A 1 175 ? -5.609 2.759 -18.266 1.00 96.81 175 LYS A O 1
ATOM 1267 N N . GLY A 1 176 ? -5.457 2.253 -16.072 1.00 97.06 176 GLY A N 1
ATOM 1268 C CA . GLY A 1 176 ? -4.457 1.195 -16.190 1.00 97.06 176 GLY A CA 1
ATOM 1269 C C . GLY A 1 176 ? -3.013 1.657 -16.004 1.00 97.06 176 GLY A C 1
ATOM 1270 O O . GLY A 1 176 ? -2.111 0.916 -16.398 1.00 97.06 176 GLY A O 1
ATOM 1271 N N . HIS A 1 177 ? -2.773 2.844 -15.432 1.00 98.19 177 HIS A N 1
ATOM 1272 C CA . HIS A 1 177 ? -1.426 3.310 -15.106 1.00 98.19 177 HIS A CA 1
ATOM 1273 C C . HIS A 1 177 ? -1.257 3.589 -13.615 1.00 98.19 177 HIS A C 1
ATOM 1275 O O . HIS A 1 177 ? -2.087 4.255 -12.993 1.00 98.19 177 HIS A O 1
ATOM 1281 N N . ILE A 1 178 ? -0.114 3.153 -13.084 1.00 98.44 178 ILE A N 1
ATOM 1282 C CA . ILE A 1 178 ? 0.377 3.505 -11.754 1.00 98.44 178 ILE A CA 1
ATOM 1283 C C . ILE A 1 178 ? 1.548 4.470 -11.893 1.00 98.44 178 ILE A C 1
ATOM 1285 O O . ILE A 1 178 ? 2.488 4.212 -12.640 1.00 98.44 178 ILE A O 1
ATOM 1289 N N . PHE A 1 179 ? 1.504 5.557 -11.141 1.00 98.31 179 PHE A N 1
ATOM 1290 C CA . PHE A 1 179 ? 2.526 6.587 -11.062 1.00 98.31 179 PHE A CA 1
ATOM 1291 C C . PHE A 1 179 ? 3.263 6.398 -9.748 1.00 98.31 179 PHE A C 1
ATOM 1293 O O . PHE A 1 179 ? 2.649 6.524 -8.694 1.00 98.31 179 PHE A O 1
ATOM 1300 N N . VAL A 1 180 ? 4.550 6.082 -9.811 1.00 98.44 180 VAL A N 1
ATOM 1301 C CA . VAL A 1 180 ? 5.401 5.845 -8.646 1.00 98.44 180 VAL A CA 1
ATOM 1302 C C . VAL A 1 180 ? 6.323 7.038 -8.458 1.00 98.44 180 VAL A C 1
ATOM 1304 O O . VAL A 1 180 ? 7.032 7.427 -9.387 1.00 98.44 180 VAL A O 1
ATOM 1307 N N . ASN A 1 181 ? 6.305 7.620 -7.263 1.00 96.50 181 ASN A N 1
ATOM 1308 C CA . ASN A 1 181 ? 7.295 8.599 -6.841 1.00 96.50 181 ASN A CA 1
ATOM 1309 C C . ASN A 1 181 ? 8.600 7.871 -6.491 1.00 96.50 181 ASN A C 1
ATOM 1311 O O . ASN A 1 181 ? 8.593 6.955 -5.676 1.00 96.50 181 ASN A O 1
ATOM 1315 N N . ASN A 1 182 ? 9.698 8.307 -7.104 1.00 97.00 182 ASN A N 1
ATOM 1316 C CA . ASN A 1 182 ? 11.050 7.838 -6.831 1.00 97.00 182 ASN A CA 1
ATOM 1317 C C . ASN A 1 182 ? 11.841 8.988 -6.197 1.00 97.00 182 ASN A C 1
ATOM 1319 O O . ASN A 1 182 ? 12.261 9.913 -6.903 1.00 97.00 182 ASN A O 1
ATOM 1323 N N . GLU A 1 183 ? 12.012 8.962 -4.876 1.00 94.62 183 GLU A N 1
ATOM 1324 C CA . GLU A 1 183 ? 12.622 10.056 -4.113 1.00 94.62 183 GLU A CA 1
ATOM 1325 C C . GLU A 1 183 ? 14.100 10.243 -4.481 1.00 94.62 183 GLU A C 1
ATOM 1327 O O . GLU A 1 183 ? 14.543 11.349 -4.794 1.00 94.62 183 GLU A O 1
ATOM 1332 N N . GLY A 1 184 ? 14.862 9.149 -4.508 1.00 94.19 184 GLY A N 1
ATOM 1333 C CA . GLY A 1 184 ? 16.307 9.165 -4.732 1.00 94.19 184 GLY A CA 1
ATOM 1334 C C . GLY A 1 184 ? 16.695 9.649 -6.127 1.00 94.19 184 GLY A C 1
ATOM 1335 O O . GLY A 1 184 ? 17.715 10.323 -6.292 1.00 94.19 184 GLY A O 1
ATOM 1336 N N . LYS A 1 185 ? 15.879 9.336 -7.137 1.00 95.19 185 LYS A N 1
ATOM 1337 C CA . LYS A 1 185 ? 16.064 9.803 -8.519 1.00 95.19 185 LYS A CA 1
ATOM 1338 C C . LYS A 1 185 ? 15.319 11.087 -8.856 1.00 95.19 185 LYS A C 1
ATOM 1340 O O . LYS A 1 185 ? 15.597 11.658 -9.911 1.00 95.19 185 LYS A O 1
ATOM 1345 N N . ASN A 1 186 ? 14.430 11.552 -7.981 1.00 95.25 186 ASN A N 1
ATOM 1346 C CA . ASN A 1 186 ? 13.584 12.717 -8.206 1.00 95.25 186 ASN A CA 1
ATOM 1347 C C . ASN A 1 186 ? 12.764 12.590 -9.510 1.00 95.25 186 ASN A C 1
ATOM 1349 O O . ASN A 1 186 ? 12.758 13.483 -10.365 1.00 95.25 186 ASN A O 1
ATOM 1353 N N . THR A 1 187 ? 12.108 11.438 -9.688 1.00 96.69 187 THR A N 1
ATOM 1354 C CA . THR A 1 187 ? 11.284 11.128 -10.865 1.00 96.69 187 THR A CA 1
ATOM 1355 C C . THR A 1 187 ? 9.893 10.624 -10.488 1.00 96.69 187 THR A C 1
ATOM 1357 O O . THR A 1 187 ? 9.660 10.131 -9.384 1.00 96.69 187 THR A O 1
ATOM 1360 N N . ILE A 1 188 ? 8.959 10.729 -11.435 1.00 97.94 188 ILE A N 1
ATOM 1361 C CA . ILE A 1 188 ? 7.711 9.963 -11.442 1.00 97.94 188 ILE A CA 1
ATOM 1362 C C . ILE A 1 188 ? 7.814 8.912 -12.543 1.00 97.94 188 ILE A C 1
ATOM 1364 O O . ILE A 1 188 ? 7.891 9.260 -13.723 1.00 97.94 188 ILE A O 1
ATOM 1368 N N . GLN A 1 189 ? 7.801 7.636 -12.169 1.00 98.44 189 GLN A N 1
ATOM 1369 C CA . GLN A 1 189 ? 7.828 6.512 -13.102 1.00 98.44 189 GLN A CA 1
ATOM 1370 C C . GLN A 1 189 ? 6.414 5.969 -13.327 1.00 98.44 189 GLN A C 1
ATOM 1372 O O . GLN A 1 189 ? 5.639 5.837 -12.385 1.00 98.44 189 GLN A O 1
ATOM 1377 N N . VAL A 1 190 ? 6.072 5.637 -14.571 1.00 98.56 190 VAL A N 1
ATOM 1378 C CA . VAL A 1 190 ? 4.760 5.079 -14.930 1.00 98.56 190 VAL A CA 1
ATOM 1379 C C . VAL A 1 190 ? 4.869 3.600 -15.197 1.00 98.56 190 VAL A C 1
ATOM 1381 O O . VAL A 1 190 ? 5.648 3.192 -16.058 1.00 98.56 190 VAL A O 1
ATOM 1384 N N . ILE A 1 191 ? 4.033 2.818 -14.525 1.00 98.69 191 ILE A N 1
ATOM 1385 C CA . ILE A 1 191 ? 3.874 1.384 -14.733 1.00 98.69 191 ILE A CA 1
ATOM 1386 C C . ILE A 1 191 ? 2.508 1.122 -15.375 1.00 98.69 191 ILE A C 1
ATOM 1388 O O . ILE A 1 191 ? 1.480 1.554 -14.858 1.00 98.69 191 ILE A O 1
ATOM 1392 N N . ASP A 1 192 ? 2.489 0.404 -16.496 1.00 98.38 192 ASP A N 1
ATOM 1393 C CA . ASP A 1 192 ? 1.254 -0.099 -17.110 1.00 98.38 192 ASP A CA 1
ATOM 1394 C C . ASP A 1 192 ? 0.786 -1.367 -16.377 1.00 98.38 192 ASP A C 1
ATOM 1396 O O . ASP A 1 192 ? 1.524 -2.349 -16.292 1.00 98.38 192 ASP A O 1
ATOM 1400 N N . VAL A 1 193 ? -0.443 -1.361 -15.858 1.00 97.81 193 VAL A N 1
ATOM 1401 C CA . VAL A 1 193 ? -0.996 -2.435 -15.007 1.00 97.81 193 VAL A CA 1
ATOM 1402 C C . VAL A 1 193 ? -1.253 -3.728 -15.788 1.00 97.81 193 VAL A C 1
ATOM 1404 O O . VAL A 1 193 ? -1.231 -4.822 -15.228 1.00 97.81 193 VAL A O 1
ATOM 1407 N N . LYS A 1 194 ? -1.475 -3.646 -17.105 1.00 96.75 194 LYS A N 1
ATOM 1408 C CA . LYS A 1 194 ? -1.760 -4.829 -17.936 1.00 96.75 194 LYS A CA 1
ATOM 1409 C C . LYS A 1 194 ? -0.504 -5.628 -18.247 1.00 96.75 194 LYS A C 1
ATOM 1411 O O . LYS A 1 194 ? -0.563 -6.849 -18.382 1.00 96.75 194 LYS A O 1
ATOM 1416 N N . THR A 1 195 ? 0.612 -4.934 -18.424 1.00 97.94 195 THR A N 1
ATOM 1417 C CA . THR A 1 195 ? 1.886 -5.515 -18.849 1.00 97.94 195 THR A CA 1
ATOM 1418 C C . THR A 1 195 ? 2.920 -5.567 -17.734 1.00 97.94 195 THR A C 1
ATOM 1420 O O . THR A 1 195 ? 3.904 -6.291 -17.887 1.00 97.94 195 THR A O 1
ATOM 1423 N N . TRP A 1 196 ? 2.701 -4.833 -16.639 1.00 98.25 196 TRP A N 1
ATOM 1424 C CA . TRP A 1 196 ? 3.630 -4.645 -15.522 1.00 98.25 196 TRP A CA 1
ATOM 1425 C C . TRP A 1 196 ? 4.996 -4.123 -15.966 1.00 98.25 196 TRP A C 1
ATOM 1427 O O . TRP A 1 196 ? 6.041 -4.534 -15.468 1.00 98.25 196 TRP A O 1
ATOM 1437 N N . LYS A 1 197 ? 4.990 -3.220 -16.949 1.00 98.06 197 LYS A N 1
ATOM 1438 C CA . LYS A 1 197 ? 6.201 -2.605 -17.495 1.00 98.06 197 LYS A CA 1
ATOM 1439 C C . LYS A 1 197 ? 6.210 -1.117 -17.226 1.00 98.06 197 LYS A C 1
ATOM 1441 O O . LYS A 1 197 ? 5.179 -0.457 -17.342 1.00 98.06 197 LYS A O 1
ATOM 1446 N N . ALA A 1 198 ? 7.401 -0.595 -16.959 1.00 97.75 198 ALA A N 1
ATOM 1447 C CA . ALA A 1 198 ? 7.621 0.836 -17.004 1.00 97.75 198 ALA A CA 1
ATOM 1448 C C . ALA A 1 198 ? 7.427 1.347 -18.441 1.00 97.75 198 ALA A C 1
ATOM 1450 O O . ALA A 1 198 ? 8.031 0.820 -19.379 1.00 97.75 198 ALA A O 1
ATOM 1451 N N . THR A 1 199 ? 6.579 2.357 -18.619 1.00 98.19 199 THR A N 1
ATOM 1452 C CA . THR A 1 199 ? 6.257 2.948 -19.930 1.00 98.19 199 THR A CA 1
ATOM 1453 C C . THR A 1 199 ? 6.788 4.367 -20.085 1.00 98.19 199 THR A C 1
ATOM 1455 O O . THR A 1 199 ? 7.030 4.804 -21.210 1.00 98.19 199 THR A O 1
ATOM 1458 N N . ALA A 1 200 ? 7.008 5.073 -18.976 1.00 97.75 200 ALA A N 1
ATOM 1459 C CA . ALA A 1 200 ? 7.588 6.408 -18.948 1.00 97.75 200 ALA A CA 1
ATOM 1460 C C . ALA A 1 200 ? 8.292 6.679 -17.609 1.00 97.75 200 ALA A C 1
ATOM 1462 O O . ALA A 1 200 ? 8.022 6.017 -16.607 1.00 97.75 200 ALA A O 1
ATOM 1463 N N . SER A 1 201 ? 9.171 7.678 -17.603 1.00 97.88 201 SER A N 1
ATOM 1464 C CA . SER A 1 201 ? 9.696 8.312 -16.395 1.00 97.88 201 SER A CA 1
ATOM 1465 C C . SER A 1 201 ? 9.902 9.800 -16.668 1.00 97.88 201 SER A C 1
ATOM 1467 O O . SER A 1 201 ? 10.408 10.167 -17.736 1.00 97.88 201 SER A O 1
ATOM 1469 N N . TRP A 1 202 ? 9.481 10.653 -15.735 1.00 95.19 202 TRP A N 1
ATOM 1470 C CA . TRP A 1 202 ? 9.631 12.104 -15.835 1.00 95.19 202 TRP A CA 1
ATOM 1471 C C . TRP A 1 202 ? 10.427 12.654 -14.656 1.00 95.19 202 TRP A C 1
ATOM 1473 O O . TRP A 1 202 ? 10.077 12.357 -13.515 1.00 95.19 202 TRP A O 1
ATOM 1483 N N . PRO A 1 203 ? 11.447 13.495 -14.897 1.00 95.19 203 PRO A N 1
ATOM 1484 C CA . PRO A 1 203 ? 12.114 14.216 -13.825 1.00 95.19 203 PRO A CA 1
ATOM 1485 C C . PRO A 1 203 ? 11.174 15.256 -13.217 1.00 95.19 203 PRO A C 1
ATOM 1487 O O . PRO A 1 203 ? 10.480 15.984 -13.932 1.00 95.19 203 PRO A O 1
ATOM 1490 N N . LEU A 1 204 ? 11.201 15.365 -11.894 1.00 89.69 204 LEU A N 1
ATOM 1491 C CA . LEU A 1 204 ? 10.600 16.478 -11.178 1.00 89.69 204 LEU A CA 1
ATOM 1492 C C . LEU A 1 204 ? 11.607 17.630 -11.204 1.00 89.69 204 LEU A C 1
ATOM 1494 O O . LEU A 1 204 ? 12.605 17.630 -10.490 1.00 89.69 204 LEU A O 1
ATOM 1498 N N . VAL A 1 205 ? 11.409 18.599 -12.094 1.00 81.25 205 VAL A N 1
ATOM 1499 C CA . VAL A 1 205 ? 12.258 19.795 -12.100 1.00 81.25 205 VAL A CA 1
ATOM 1500 C C . VAL A 1 205 ? 11.930 20.654 -10.883 1.00 81.25 205 VAL A C 1
ATOM 1502 O O . VAL A 1 205 ? 10.769 20.951 -10.616 1.00 81.25 205 VAL A O 1
ATOM 1505 N N . GLU A 1 206 ? 12.959 21.065 -10.149 1.00 61.84 206 GLU A N 1
ATOM 1506 C CA . GLU A 1 206 ? 12.821 22.129 -9.163 1.00 61.84 206 GLU A CA 1
ATOM 1507 C C . GLU A 1 206 ? 12.517 23.423 -9.934 1.00 61.84 206 GLU A C 1
ATOM 1509 O O . GLU A 1 206 ? 13.353 23.896 -10.711 1.00 61.84 206 GLU A O 1
ATOM 1514 N N . GLU A 1 207 ? 11.322 24.001 -9.769 1.00 47.50 207 GLU A N 1
ATOM 1515 C CA . GLU A 1 207 ? 11.095 25.390 -10.177 1.00 47.50 207 GLU A CA 1
ATOM 1516 C C . GLU A 1 207 ? 11.893 26.302 -9.238 1.00 47.50 207 GLU A C 1
ATOM 1518 O O . GLU A 1 207 ? 11.385 26.869 -8.269 1.00 47.50 207 GLU A O 1
ATOM 1523 N N . ALA A 1 208 ? 13.186 26.443 -9.516 1.00 46.38 208 ALA A N 1
ATOM 1524 C CA . ALA A 1 208 ? 14.020 27.445 -8.886 1.00 46.38 208 ALA A CA 1
ATOM 1525 C C . ALA A 1 208 ? 13.515 28.838 -9.307 1.00 46.38 208 ALA A C 1
ATOM 1527 O O . ALA A 1 208 ? 13.890 29.333 -10.371 1.00 46.38 208 ALA A O 1
ATOM 1528 N N . GLY A 1 209 ? 12.670 29.491 -8.496 1.00 38.72 209 GLY A N 1
ATOM 1529 C CA . GLY A 1 209 ? 12.447 30.928 -8.697 1.00 38.72 209 GLY A CA 1
ATOM 1530 C C . GLY A 1 209 ? 11.252 31.666 -8.092 1.00 38.72 209 GLY A C 1
ATOM 1531 O O . GLY A 1 209 ? 11.194 32.871 -8.324 1.00 38.72 209 GLY A O 1
ATOM 1532 N N . LEU A 1 210 ? 10.322 31.068 -7.334 1.00 36.16 210 LEU A N 1
ATOM 1533 C CA . LEU A 1 210 ? 9.144 31.823 -6.841 1.00 36.16 210 LEU A CA 1
ATOM 1534 C C . LEU A 1 210 ? 9.037 32.047 -5.325 1.00 36.16 210 LEU A C 1
ATOM 1536 O O . LEU A 1 210 ? 8.031 32.585 -4.871 1.00 36.16 210 LEU A O 1
ATOM 1540 N N . HIS A 1 211 ? 10.087 31.777 -4.546 1.00 36.38 211 HIS A N 1
ATOM 1541 C CA . HIS A 1 211 ? 10.157 32.241 -3.155 1.00 36.38 211 HIS A CA 1
ATOM 1542 C C . HIS A 1 211 ? 11.570 32.706 -2.771 1.00 36.38 211 HIS A C 1
ATOM 1544 O O . HIS A 1 211 ? 12.395 31.885 -2.373 1.00 36.38 211 HIS A O 1
ATOM 1550 N N . PRO A 1 212 ? 11.881 34.015 -2.847 1.00 38.88 212 PRO A N 1
ATOM 1551 C CA . PRO A 1 212 ? 13.003 34.542 -2.091 1.00 38.88 212 PRO A CA 1
ATOM 1552 C C . PRO A 1 212 ? 12.628 34.510 -0.599 1.00 38.88 212 PRO A C 1
ATOM 1554 O O . PRO A 1 212 ? 11.524 34.906 -0.230 1.00 38.88 212 PRO A O 1
ATOM 1557 N N . GLU A 1 213 ? 13.561 34.048 0.236 1.00 44.22 213 GLU A N 1
ATOM 1558 C CA . GLU A 1 213 ? 13.518 34.074 1.709 1.00 44.22 213 GLU A CA 1
ATOM 1559 C C . GLU A 1 213 ? 12.622 33.027 2.410 1.00 44.22 213 GLU A C 1
ATOM 1561 O O . GLU A 1 213 ? 11.641 33.377 3.066 1.00 44.22 213 GLU A O 1
ATOM 1566 N N . ARG A 1 214 ? 13.012 31.742 2.398 1.00 41.56 214 ARG A N 1
ATOM 1567 C CA . ARG A 1 214 ? 12.858 30.866 3.582 1.00 41.56 214 ARG A CA 1
ATOM 1568 C C . ARG A 1 214 ? 14.106 30.003 3.752 1.00 41.56 214 ARG A C 1
ATOM 1570 O O . ARG A 1 214 ? 14.583 29.389 2.802 1.00 41.56 214 ARG A O 1
ATOM 1577 N N . GLY A 1 215 ? 14.675 30.040 4.955 1.00 31.61 215 GLY A N 1
ATOM 1578 C CA . GLY A 1 215 ? 15.904 29.339 5.313 1.00 31.61 215 GLY A CA 1
ATOM 1579 C C . GLY A 1 215 ? 15.804 27.829 5.102 1.00 31.61 215 GLY A C 1
ATOM 1580 O O . GLY A 1 215 ? 14.726 27.244 5.145 1.00 31.61 215 GLY A O 1
ATOM 1581 N N . ARG A 1 216 ? 16.961 27.207 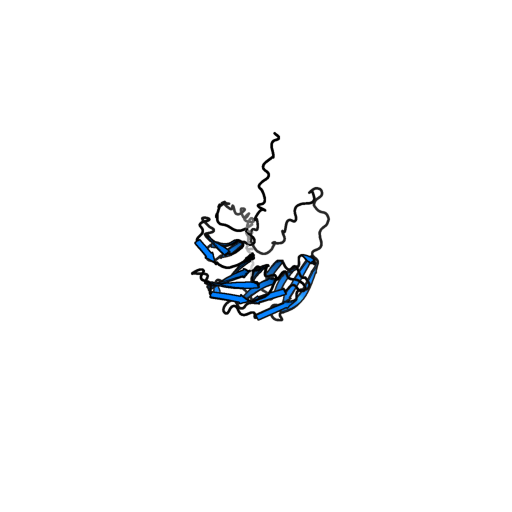4.862 1.00 43.75 216 ARG A N 1
ATOM 1582 C CA . ARG A 1 216 ? 17.123 25.758 4.699 1.00 43.75 216 ARG A CA 1
ATOM 1583 C C . ARG A 1 216 ? 16.501 25.032 5.897 1.00 43.75 216 ARG A C 1
ATOM 1585 O O . ARG A 1 216 ? 17.041 25.130 6.994 1.00 43.75 216 ARG A O 1
ATOM 1592 N N . GLY A 1 217 ? 15.398 24.321 5.680 1.00 38.28 217 GLY A N 1
ATOM 1593 C CA . GLY A 1 217 ? 14.761 23.520 6.727 1.00 38.28 217 GLY A CA 1
ATOM 1594 C C . GLY A 1 217 ? 13.245 23.407 6.608 1.00 38.28 217 GLY A C 1
ATOM 1595 O O . GLY A 1 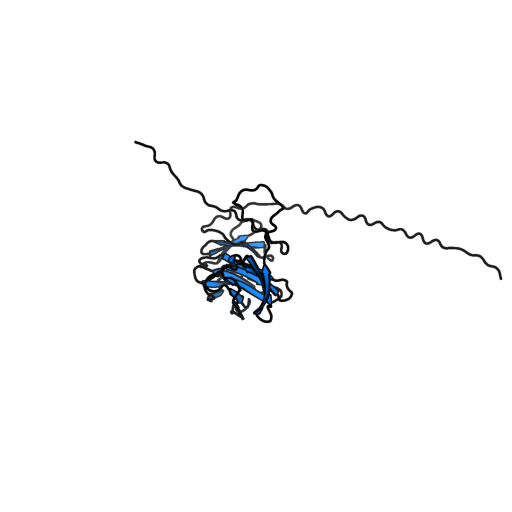217 ? 12.560 23.623 7.592 1.00 38.28 217 GLY A O 1
ATOM 1596 N N . GLN A 1 218 ? 12.713 23.105 5.422 1.00 35.28 218 GLN A N 1
ATOM 1597 C CA . GLN A 1 218 ? 11.337 22.623 5.271 1.00 35.28 218 GLN A CA 1
ATOM 1598 C C . GLN A 1 218 ? 11.250 21.922 3.906 1.00 35.28 218 GLN A C 1
ATOM 1600 O O . GLN A 1 218 ? 11.169 22.576 2.867 1.00 35.28 218 GLN A O 1
ATOM 1605 N N . ARG A 1 219 ? 11.384 20.591 3.873 1.00 39.28 219 ARG A N 1
ATOM 1606 C CA . ARG A 1 219 ? 11.030 19.808 2.681 1.00 39.28 219 ARG A CA 1
ATOM 1607 C C . ARG A 1 219 ? 9.529 19.572 2.757 1.00 39.28 219 ARG A C 1
ATOM 1609 O O . ARG A 1 219 ? 9.088 18.542 3.248 1.00 39.28 219 ARG A O 1
ATOM 1616 N N . ASP A 1 220 ? 8.759 20.573 2.344 1.00 34.16 220 ASP A N 1
ATOM 1617 C CA . ASP A 1 220 ? 7.312 20.441 2.220 1.00 34.16 220 ASP A CA 1
ATOM 1618 C C . ASP A 1 220 ? 7.018 19.470 1.069 1.00 34.16 220 ASP A C 1
ATOM 1620 O O . ASP A 1 220 ? 7.019 19.836 -0.108 1.00 34.16 220 ASP A O 1
ATOM 1624 N N . GLY A 1 221 ? 6.796 18.202 1.419 1.00 37.62 221 GLY A N 1
ATOM 1625 C CA . GLY A 1 221 ? 6.190 17.209 0.546 1.00 37.62 221 GLY A CA 1
ATOM 1626 C C . GLY A 1 221 ? 4.763 17.636 0.228 1.00 37.62 221 GLY A C 1
ATOM 1627 O O . GLY A 1 221 ? 3.830 17.332 0.963 1.00 37.62 221 GLY A O 1
ATOM 1628 N N . CYS A 1 222 ? 4.586 18.383 -0.858 1.00 29.19 222 CYS A N 1
ATOM 1629 C CA . CYS A 1 222 ? 3.266 18.753 -1.342 1.00 29.19 222 CYS A CA 1
ATOM 1630 C C . CYS A 1 222 ? 3.213 18.633 -2.864 1.00 29.19 222 CYS A C 1
ATOM 1632 O O . CYS A 1 222 ? 3.423 19.590 -3.605 1.00 29.19 222 CYS A O 1
ATOM 1634 N N . ALA A 1 223 ? 2.898 17.425 -3.323 1.00 33.41 223 ALA A N 1
ATOM 1635 C CA . ALA A 1 223 ? 2.389 17.181 -4.664 1.00 33.41 223 ALA A CA 1
ATOM 1636 C C . ALA A 1 223 ? 1.191 16.220 -4.582 1.00 33.41 223 ALA A C 1
ATOM 1638 O O . ALA A 1 223 ? 1.225 15.111 -5.097 1.00 33.41 223 ALA A O 1
ATOM 1639 N N . SER A 1 224 ? 0.113 16.644 -3.915 1.00 34.59 224 SER A N 1
ATOM 1640 C CA . SER A 1 224 ? -1.188 15.953 -3.929 1.00 34.59 224 SER A CA 1
ATOM 1641 C C . SER A 1 224 ? -2.280 16.863 -4.492 1.00 34.59 224 SER A C 1
ATOM 1643 O O . SER A 1 224 ? -3.299 17.170 -3.880 1.00 34.59 224 SER A O 1
ATOM 1645 N N . GLY A 1 225 ? -2.069 17.310 -5.725 1.00 29.52 225 GLY A N 1
ATOM 1646 C CA . GLY A 1 225 ? -3.091 17.973 -6.520 1.00 29.52 225 GLY A CA 1
ATOM 1647 C C . GLY A 1 225 ? -3.761 17.005 -7.481 1.00 29.52 225 GLY A C 1
ATOM 1648 O O . GLY A 1 225 ? -3.691 17.274 -8.665 1.00 29.52 225 GLY A O 1
ATOM 1649 N N . LEU A 1 226 ? -4.323 15.886 -7.000 1.00 33.19 226 LEU A N 1
ATOM 1650 C CA . LEU A 1 226 ? -5.374 15.062 -7.635 1.00 33.19 226 LEU A CA 1
ATOM 1651 C C . LEU A 1 226 ? -5.644 13.844 -6.726 1.00 33.19 226 LEU A C 1
ATOM 1653 O O . LEU A 1 226 ? -5.153 12.746 -6.947 1.00 33.19 226 LEU A O 1
ATOM 1657 N N . GLY A 1 227 ? -6.404 14.063 -5.656 1.00 26.81 227 GLY A N 1
ATOM 1658 C CA . GLY A 1 227 ? -6.761 13.022 -4.691 1.00 26.81 227 GLY A CA 1
ATOM 1659 C C . GLY A 1 227 ? -6.854 13.628 -3.304 1.00 26.81 227 GLY A C 1
ATOM 1660 O O . GLY A 1 227 ? -5.856 14.002 -2.704 1.00 26.81 227 GLY A O 1
ATOM 1661 N N . ARG A 1 228 ? -8.075 13.826 -2.821 1.00 32.62 228 ARG A N 1
ATOM 1662 C CA . ARG A 1 228 ? -8.366 14.499 -1.556 1.00 32.62 228 ARG A CA 1
ATOM 1663 C C . ARG A 1 228 ? -7.865 13.642 -0.385 1.00 32.62 228 ARG A C 1
ATOM 1665 O O . ARG A 1 228 ? -8.619 12.816 0.113 1.00 32.62 228 ARG A O 1
ATOM 1672 N N . GLN A 1 229 ? -6.635 13.865 0.070 1.00 30.53 229 GLN A N 1
ATOM 1673 C CA . GLN A 1 229 ? -6.125 13.326 1.330 1.00 30.53 229 GLN A CA 1
ATOM 1674 C C . GLN A 1 229 ? -5.259 14.391 2.011 1.00 30.53 229 GLN A C 1
ATOM 1676 O O . GLN A 1 229 ? -4.259 14.859 1.475 1.00 30.53 229 GLN A O 1
ATOM 1681 N N . VAL A 1 230 ? -5.745 14.856 3.161 1.00 28.55 230 VAL A N 1
ATOM 1682 C CA . VAL A 1 230 ? -5.102 15.859 4.012 1.00 28.55 230 VAL A CA 1
ATOM 1683 C C . VAL A 1 230 ? -3.996 15.145 4.783 1.00 28.55 230 VAL A C 1
ATOM 1685 O O . VAL A 1 230 ? -4.298 14.272 5.591 1.00 28.55 230 VAL A O 1
ATOM 1688 N N . LEU A 1 231 ? -2.738 15.491 4.512 1.00 29.08 231 LEU A N 1
ATOM 1689 C CA . LEU A 1 231 ? -1.572 15.015 5.256 1.00 29.08 231 LEU A CA 1
ATOM 1690 C C . LEU A 1 231 ? -1.107 16.108 6.222 1.00 29.08 231 LEU A C 1
ATOM 1692 O O . LEU A 1 231 ? -1.077 17.287 5.872 1.00 29.08 231 LEU A O 1
ATOM 1696 N N . GLY A 1 232 ? -0.766 15.704 7.441 1.00 26.50 232 GLY A N 1
ATOM 1697 C CA . GLY A 1 232 ? -0.200 16.572 8.465 1.00 26.50 232 GLY A CA 1
ATOM 1698 C C . GLY A 1 232 ? -0.006 15.816 9.774 1.00 26.50 232 GLY A C 1
ATOM 1699 O O . GLY A 1 232 ? -0.867 15.880 10.648 1.00 26.50 232 GLY A O 1
ATOM 1700 N N . GLY A 1 233 ? 1.111 15.099 9.896 1.00 27.67 233 GLY A N 1
ATOM 1701 C CA . GLY A 1 233 ? 1.669 14.635 11.166 1.00 27.67 233 GLY A CA 1
ATOM 1702 C C . GLY A 1 233 ? 2.984 15.377 11.383 1.00 27.67 233 GLY A C 1
ATOM 1703 O O . GLY A 1 233 ? 3.847 15.329 10.517 1.00 27.67 233 GLY A O 1
ATOM 1704 N N . GLY A 1 234 ? 3.075 16.159 12.459 1.00 27.67 234 GLY A N 1
ATOM 1705 C CA . GLY A 1 234 ? 4.280 16.904 12.818 1.00 27.67 234 GLY A CA 1
ATOM 1706 C C . GLY A 1 234 ? 5.215 16.056 13.671 1.00 27.67 234 GLY A C 1
ATOM 1707 O O . GLY A 1 234 ? 4.747 15.292 14.515 1.00 27.67 234 GLY A O 1
ATOM 1708 N N . ASP A 1 235 ? 6.512 16.239 13.440 1.00 32.09 235 ASP A N 1
ATOM 1709 C CA . ASP A 1 235 ? 7.618 15.621 14.164 1.00 32.09 235 ASP A CA 1
ATOM 1710 C C . ASP A 1 235 ? 7.489 15.845 15.678 1.00 32.09 235 ASP A C 1
ATOM 1712 O O . ASP A 1 235 ? 7.349 16.974 16.157 1.00 32.09 235 ASP A O 1
ATOM 1716 N N . GLY A 1 236 ? 7.511 14.748 16.431 1.00 30.50 236 GLY A N 1
ATOM 1717 C CA . GLY A 1 236 ? 7.573 14.749 17.884 1.00 30.50 236 GLY A CA 1
ATOM 1718 C C . GLY A 1 236 ? 8.936 14.258 18.336 1.00 30.50 236 GLY A C 1
ATOM 1719 O O . GLY A 1 236 ? 9.083 13.070 18.582 1.00 30.50 236 GLY A O 1
ATOM 1720 N N . ASP A 1 237 ? 9.884 15.177 18.487 1.00 32.03 237 ASP A N 1
ATOM 1721 C CA . ASP A 1 237 ? 11.122 14.951 19.227 1.00 32.03 237 ASP A CA 1
ATOM 1722 C C . ASP A 1 237 ? 11.298 16.106 20.211 1.00 32.03 237 ASP A C 1
ATOM 1724 O O . ASP A 1 237 ? 11.544 17.234 19.796 1.00 32.03 237 ASP A O 1
ATOM 1728 N N . ASP A 1 238 ? 11.149 15.831 21.509 1.00 30.81 238 ASP A N 1
ATOM 1729 C CA . ASP A 1 238 ? 11.864 16.568 22.551 1.00 30.81 238 ASP A CA 1
ATOM 1730 C C . ASP A 1 238 ? 11.794 15.852 23.913 1.00 30.81 238 ASP A C 1
ATOM 1732 O O . ASP A 1 238 ? 10.738 15.363 24.322 1.00 30.81 238 ASP A O 1
ATOM 1736 N N . VAL A 1 239 ? 12.931 15.933 24.628 1.00 31.52 239 VAL A N 1
ATOM 1737 C CA . VAL A 1 239 ? 13.229 15.669 26.061 1.00 31.52 239 VAL A CA 1
ATOM 1738 C C . VAL A 1 239 ? 14.061 14.384 26.316 1.00 31.52 239 VAL A C 1
ATOM 1740 O O . VAL A 1 239 ? 13.693 13.335 25.790 1.00 31.52 239 VAL A O 1
ATOM 1743 N N . PRO A 1 240 ? 15.127 14.386 27.171 1.00 39.19 240 PRO A N 1
ATOM 1744 C CA . PRO A 1 240 ? 15.539 15.409 28.156 1.00 39.19 240 PRO A CA 1
ATOM 1745 C C . PRO A 1 240 ? 17.015 15.862 28.113 1.00 39.19 240 PRO A C 1
ATOM 1747 O O . PRO A 1 240 ? 17.927 15.086 27.843 1.00 39.19 240 PRO A O 1
ATOM 1750 N N . GLY A 1 241 ? 17.261 17.091 28.576 1.00 28.66 241 GLY A N 1
ATOM 1751 C CA . GLY A 1 241 ? 18.536 17.497 29.172 1.00 28.66 241 GLY A CA 1
ATOM 1752 C C . GLY A 1 241 ? 18.272 18.115 30.543 1.00 28.66 241 GLY A C 1
ATOM 1753 O O . GLY A 1 241 ? 17.797 19.243 30.616 1.00 28.66 241 GLY A O 1
ATOM 1754 N N . SER A 1 242 ? 18.514 17.366 31.621 1.00 36.84 242 SER A N 1
ATOM 1755 C CA . SER A 1 242 ? 18.568 17.914 32.979 1.00 36.84 242 SER A CA 1
ATOM 1756 C C . SER A 1 242 ? 20.002 18.330 33.280 1.00 36.84 242 SER A C 1
ATOM 1758 O O . SER A 1 242 ? 20.913 17.512 33.181 1.00 36.84 242 SER A O 1
ATOM 1760 N N . GLU A 1 243 ? 20.155 19.605 33.611 1.00 36.97 243 GLU A N 1
ATOM 1761 C CA . GLU A 1 243 ? 21.395 20.289 33.957 1.00 36.97 243 GLU A CA 1
ATOM 1762 C C . GLU A 1 243 ? 22.070 19.685 35.200 1.00 36.97 243 GLU A C 1
ATOM 1764 O O . GLU A 1 243 ? 21.424 19.427 36.218 1.00 36.97 243 GLU A O 1
ATOM 1769 N N . ASP A 1 244 ? 23.387 19.504 35.097 1.00 35.12 244 ASP A N 1
ATOM 1770 C CA . ASP A 1 244 ? 24.298 19.321 36.221 1.00 35.12 244 ASP A CA 1
ATOM 1771 C C . ASP A 1 244 ? 24.492 20.677 36.922 1.00 35.12 244 ASP A C 1
ATOM 1773 O O . ASP A 1 244 ? 24.998 21.625 36.318 1.00 35.12 244 ASP A O 1
ATOM 1777 N N . ASP A 1 245 ? 24.105 20.767 38.197 1.00 43.16 245 ASP A N 1
ATOM 1778 C CA . ASP A 1 245 ? 24.493 21.872 39.077 1.00 43.16 245 ASP A CA 1
ATOM 1779 C C . ASP A 1 245 ? 25.771 21.501 39.839 1.00 43.16 245 ASP A C 1
ATOM 1781 O O . ASP A 1 245 ? 25.939 20.385 40.341 1.00 43.16 245 ASP A O 1
ATOM 1785 N N . HIS A 1 246 ? 26.685 22.460 39.893 1.00 38.09 246 HIS A N 1
ATOM 1786 C CA . HIS A 1 246 ? 28.000 22.340 40.490 1.00 38.09 246 HIS A CA 1
ATOM 1787 C C . HIS A 1 246 ? 27.927 22.372 42.024 1.00 38.09 246 HIS A C 1
ATOM 1789 O O . HIS A 1 246 ? 27.455 23.338 42.623 1.00 38.09 246 HIS A O 1
ATOM 1795 N N . GLY A 1 247 ? 28.527 21.355 42.644 1.00 37.97 247 GLY A N 1
ATOM 1796 C CA . GLY A 1 247 ? 29.065 21.362 44.005 1.00 37.97 247 GLY A CA 1
ATOM 1797 C C . GLY A 1 247 ? 30.436 20.704 44.014 1.00 37.97 247 GLY A C 1
ATOM 1798 O O . GLY A 1 247 ? 30.556 19.624 43.394 1.00 37.97 247 GLY A O 1
#

Secondary structure (DSSP, 8-state):
----------------------PPPP----------SS----EEEETTTTEEEEEETTEEEEEETTTTEEEEEE---TTEEEEEEEGGGTEEEEEETTTTEEEEEETTT--EEEEEE--TTEEEEEEETTTTEEEEEE--SS--EEEEE-TTT--EEEEEE-S-S-EEEEEE-SSSEEEEEETTTTEEEEEETTTTEEEEEEE----TTS-----S--------SSS--------------PPPPP-